Protein AF-A0A0F4ZCD5-F1 (afdb_monomer)

Organism: NCBI:txid72032

Mean predicted aligned error: 8.02 Å

Sequence (230 aa):
MDRVIATYIMSTARRQLHLTPTDRKRLLGSVSCSTSPATLKTVFSNIDYILRTASYPHFLHWAFANANCARLHALQLLSGLLIALSVLPALVLILSDAARPWRLFLFPPLVLALSLLLLARQRICLFLFLQGVRQVRPWEQFLDEEAVGEKNRLSITPFGPANAEYKDSWLQAYEQRGEWRKVFERTARVQEKALARVQRSVVLRNVGAATVLAVGVMGVLVSVPEGGFY

Radius of gyration: 26.97 Å; Cα contacts (8 Å, |Δi|>4): 216; chains: 1; bounding box: 55×41×81 Å

pLDDT: mean 86.98, std 12.24, range [45.16, 98.38]

Structure (mmCIF, N/CA/C/O backbone):
data_AF-A0A0F4ZCD5-F1
#
_entry.id   AF-A0A0F4ZCD5-F1
#
loop_
_atom_site.group_PDB
_atom_site.id
_atom_site.type_symbol
_atom_site.label_atom_id
_atom_site.label_alt_id
_atom_site.label_comp_id
_atom_site.label_asym_id
_atom_site.label_entity_id
_atom_site.label_seq_id
_atom_site.pdbx_PDB_ins_code
_atom_site.Cartn_x
_atom_site.Cartn_y
_atom_site.Cartn_z
_atom_site.occupancy
_atom_site.B_iso_or_equiv
_atom_site.auth_seq_id
_atom_site.auth_comp_id
_atom_site.auth_asym_id
_atom_site.auth_atom_id
_atom_site.pdbx_PDB_model_num
ATOM 1 N N . MET A 1 1 ? 23.723 -2.333 -37.798 1.00 81.19 1 MET A N 1
ATOM 2 C CA . MET A 1 1 ? 23.780 -3.451 -36.833 1.00 81.19 1 MET A CA 1
ATOM 3 C C . MET A 1 1 ? 24.894 -3.264 -35.820 1.00 81.19 1 MET A C 1
ATOM 5 O O . MET A 1 1 ? 24.614 -3.296 -34.628 1.00 81.19 1 MET A O 1
ATOM 9 N N . ASP A 1 2 ? 26.112 -2.967 -36.265 1.00 84.88 2 ASP A N 1
ATOM 10 C CA . ASP A 1 2 ? 27.316 -2.877 -35.415 1.00 84.88 2 ASP A CA 1
ATOM 11 C C . ASP A 1 2 ? 27.171 -1.916 -34.235 1.00 84.88 2 ASP A C 1
ATOM 13 O O . ASP A 1 2 ? 27.562 -2.232 -33.114 1.00 84.88 2 ASP A O 1
ATOM 17 N N . ARG A 1 3 ? 26.484 -0.787 -34.443 1.00 86.50 3 ARG A N 1
ATOM 18 C CA . ARG A 1 3 ? 26.166 0.161 -33.368 1.00 86.50 3 ARG A CA 1
ATOM 19 C C . ARG A 1 3 ? 25.333 -0.466 -32.247 1.00 86.50 3 ARG A C 1
ATOM 21 O O . ARG A 1 3 ? 25.598 -0.200 -31.080 1.00 86.50 3 ARG A O 1
ATOM 28 N N . VAL A 1 4 ? 24.339 -1.291 -32.578 1.00 86.62 4 VAL A N 1
ATOM 29 C CA . VAL A 1 4 ? 23.483 -1.964 -31.584 1.00 86.62 4 VAL A CA 1
ATOM 30 C C . VAL A 1 4 ? 24.306 -2.978 -30.793 1.00 86.62 4 VAL A C 1
ATOM 32 O O . VAL A 1 4 ? 24.225 -3.017 -29.567 1.00 86.62 4 VAL A O 1
ATOM 35 N N . ILE A 1 5 ? 25.155 -3.739 -31.483 1.00 88.38 5 ILE A N 1
ATOM 36 C CA . ILE A 1 5 ? 26.018 -4.754 -30.872 1.00 88.38 5 ILE A CA 1
ATOM 37 C C . ILE A 1 5 ? 27.027 -4.105 -29.917 1.00 88.38 5 ILE A C 1
ATOM 39 O O . ILE A 1 5 ? 27.119 -4.509 -28.756 1.00 88.38 5 ILE A O 1
ATOM 43 N N . ALA A 1 6 ? 27.714 -3.054 -30.367 1.00 88.69 6 ALA A N 1
ATOM 44 C CA . ALA A 1 6 ? 28.682 -2.315 -29.561 1.00 88.69 6 ALA A CA 1
ATOM 45 C C . ALA A 1 6 ? 28.039 -1.612 -28.355 1.00 88.69 6 ALA A C 1
ATOM 47 O O . ALA A 1 6 ? 28.644 -1.521 -27.288 1.00 88.69 6 ALA A O 1
ATOM 48 N N . THR A 1 7 ? 26.799 -1.132 -28.501 1.00 87.12 7 THR A N 1
ATOM 49 C CA . THR A 1 7 ? 26.128 -0.370 -27.438 1.00 87.12 7 THR A CA 1
ATOM 50 C C . THR A 1 7 ? 25.483 -1.268 -26.384 1.00 87.12 7 THR A C 1
ATOM 52 O O . THR A 1 7 ? 25.528 -0.905 -25.211 1.00 87.12 7 THR A O 1
ATOM 55 N N . TYR A 1 8 ? 24.915 -2.421 -26.767 1.00 88.88 8 TYR A N 1
ATOM 56 C CA . TYR A 1 8 ? 24.072 -3.230 -25.873 1.00 88.88 8 TYR A CA 1
ATOM 57 C C . TYR A 1 8 ? 24.534 -4.677 -25.649 1.00 88.88 8 TYR A C 1
ATOM 59 O O . TYR A 1 8 ? 24.147 -5.286 -24.653 1.00 88.88 8 TYR A O 1
ATOM 67 N N . ILE A 1 9 ? 25.325 -5.263 -26.553 1.00 90.12 9 ILE A N 1
ATOM 68 C CA . ILE A 1 9 ? 25.555 -6.720 -26.579 1.00 90.12 9 ILE A CA 1
ATOM 69 C C . ILE A 1 9 ? 26.956 -7.093 -26.093 1.00 90.12 9 ILE A C 1
ATOM 71 O O . ILE A 1 9 ? 27.096 -8.081 -25.365 1.00 90.12 9 ILE A O 1
ATOM 75 N N . MET A 1 10 ? 27.986 -6.334 -26.489 1.00 88.44 10 MET A N 1
ATOM 76 C CA . MET A 1 10 ? 29.375 -6.605 -26.093 1.00 88.44 10 MET A CA 1
ATOM 77 C C . MET A 1 10 ? 29.527 -6.654 -24.564 1.00 88.44 10 MET A C 1
ATOM 79 O O . MET A 1 10 ? 28.817 -5.978 -23.826 1.00 88.44 10 MET A O 1
ATOM 83 N N . SER A 1 11 ? 30.468 -7.459 -24.068 1.00 83.62 11 SER A N 1
ATOM 84 C CA . SER A 1 11 ? 30.734 -7.570 -22.624 1.00 83.62 11 SER A CA 1
ATOM 85 C C . SER A 1 11 ? 31.290 -6.285 -22.009 1.00 83.62 11 SER A C 1
ATOM 87 O O . SER A 1 11 ? 31.192 -6.097 -20.808 1.00 83.62 11 SER A O 1
ATOM 89 N N . THR A 1 12 ? 31.869 -5.412 -22.830 1.00 83.38 12 THR A N 1
ATOM 90 C CA . THR A 1 12 ? 32.352 -4.075 -22.462 1.00 83.38 12 THR A CA 1
ATOM 91 C C . THR A 1 12 ? 31.389 -2.976 -22.916 1.00 83.38 12 THR A C 1
ATOM 93 O O . THR A 1 12 ? 31.742 -1.797 -22.932 1.00 83.38 12 THR A O 1
ATOM 96 N N . ALA A 1 13 ? 30.180 -3.352 -23.346 1.00 84.81 13 ALA A N 1
ATOM 97 C CA . ALA A 1 13 ? 29.225 -2.411 -23.895 1.00 84.81 13 ALA A CA 1
ATOM 98 C C . ALA A 1 13 ? 28.801 -1.393 -22.839 1.00 84.81 13 ALA A C 1
ATOM 100 O O . ALA A 1 13 ? 28.418 -1.738 -21.721 1.00 84.81 13 ALA A O 1
ATOM 101 N N . ARG A 1 14 ? 28.777 -0.121 -23.242 1.00 79.06 14 ARG A N 1
ATOM 102 C CA . ARG A 1 14 ? 28.381 0.990 -22.372 1.00 79.06 14 ARG A CA 1
ATOM 103 C C . ARG A 1 14 ? 26.972 0.798 -21.793 1.00 79.06 14 ARG A C 1
ATOM 105 O O . ARG A 1 14 ? 26.689 1.299 -20.710 1.00 79.06 14 ARG A O 1
ATOM 112 N N . ARG A 1 15 ? 26.081 0.110 -22.515 1.00 82.88 15 ARG A N 1
ATOM 113 C CA . ARG A 1 15 ? 24.712 -0.216 -22.087 1.00 82.88 15 ARG A CA 1
ATOM 114 C C . ARG A 1 15 ? 24.448 -1.701 -22.142 1.00 82.88 15 ARG A C 1
ATOM 116 O O . ARG A 1 15 ? 23.443 -2.142 -22.697 1.00 82.88 15 ARG A O 1
ATOM 123 N N . GLN A 1 16 ? 25.389 -2.463 -21.602 1.00 87.75 16 GLN A N 1
ATOM 124 C CA . GLN A 1 16 ? 25.312 -3.906 -21.620 1.00 87.75 16 GLN A CA 1
ATOM 125 C C . GLN A 1 16 ? 23.964 -4.385 -21.086 1.00 87.75 16 GLN A C 1
ATOM 127 O O . GLN A 1 16 ? 23.537 -4.066 -19.975 1.00 87.75 16 GLN A O 1
ATOM 132 N N . LEU A 1 17 ? 23.300 -5.166 -21.919 1.00 87.69 17 LEU A N 1
ATOM 133 C CA . LEU A 1 17 ? 22.073 -5.832 -21.577 1.00 87.69 17 LEU A CA 1
ATOM 134 C C . LEU A 1 17 ? 22.385 -7.088 -20.754 1.00 87.69 17 LEU A C 1
ATOM 136 O O . LEU A 1 17 ? 23.367 -7.801 -21.015 1.00 87.69 17 LEU A O 1
ATOM 140 N N . HIS A 1 18 ? 21.524 -7.380 -19.780 1.00 85.38 18 HIS A N 1
ATOM 141 C CA . HIS A 1 18 ? 21.650 -8.548 -18.916 1.00 85.38 18 HIS A CA 1
ATOM 142 C C . HIS A 1 18 ? 21.305 -9.838 -19.685 1.00 85.38 18 HIS A C 1
ATOM 144 O O . HIS A 1 18 ? 20.211 -10.382 -19.587 1.00 85.38 18 HIS A O 1
ATOM 150 N N . LEU A 1 19 ? 22.252 -10.303 -20.498 1.00 88.94 19 LEU A N 1
ATOM 151 C CA . LEU A 1 19 ? 22.188 -11.559 -21.242 1.00 88.94 19 LEU A CA 1
ATOM 152 C C . LEU A 1 19 ? 23.055 -12.616 -20.570 1.00 88.94 19 LEU A C 1
ATOM 154 O O . LEU A 1 19 ? 24.151 -12.304 -20.084 1.00 88.94 19 LEU A O 1
ATOM 158 N N . THR A 1 20 ? 22.606 -13.870 -20.629 1.00 90.50 20 THR A N 1
ATOM 159 C CA . THR A 1 20 ? 23.440 -15.005 -20.231 1.00 90.50 20 THR A CA 1
ATOM 160 C C . THR A 1 20 ? 24.709 -15.043 -21.099 1.00 90.50 20 THR A C 1
ATOM 162 O O . THR A 1 20 ? 24.679 -14.666 -22.280 1.00 90.50 20 THR A O 1
ATOM 165 N N . PRO A 1 21 ? 25.860 -15.475 -20.553 1.00 90.31 21 PRO A N 1
ATOM 166 C CA . PRO A 1 21 ? 27.108 -15.523 -21.315 1.00 90.31 21 PRO A CA 1
ATOM 167 C C . PRO A 1 21 ? 27.000 -16.447 -22.537 1.00 90.31 21 PRO A C 1
ATOM 169 O O . PRO A 1 21 ? 27.615 -16.174 -23.568 1.00 90.31 21 PRO A O 1
ATOM 172 N N . THR A 1 22 ? 26.189 -17.502 -22.446 1.00 91.50 22 THR A N 1
ATOM 173 C CA . THR A 1 22 ? 25.923 -18.444 -23.537 1.00 91.50 22 THR A CA 1
ATOM 174 C C . THR A 1 22 ? 25.143 -17.787 -24.673 1.00 91.50 22 THR A C 1
ATOM 176 O O . THR A 1 22 ? 25.566 -17.879 -25.826 1.00 91.50 22 THR A O 1
ATOM 179 N N . ASP A 1 23 ? 24.056 -17.073 -24.365 1.00 90.69 23 ASP A N 1
ATOM 180 C CA . ASP A 1 23 ? 23.246 -16.393 -25.383 1.00 90.69 23 ASP A CA 1
ATOM 181 C C . ASP A 1 23 ? 24.033 -15.277 -26.064 1.00 90.69 23 ASP A C 1
ATOM 183 O O . ASP A 1 23 ? 23.973 -15.129 -27.284 1.00 90.69 23 ASP A O 1
ATOM 187 N N . ARG A 1 24 ? 24.850 -14.542 -25.298 1.00 92.50 24 ARG A N 1
ATOM 188 C CA . ARG A 1 24 ? 25.743 -13.516 -25.846 1.00 92.50 24 ARG A CA 1
ATOM 189 C C . ARG A 1 24 ? 26.744 -14.112 -26.838 1.00 92.50 24 ARG A C 1
ATOM 191 O O . ARG A 1 24 ? 26.891 -13.579 -27.933 1.00 92.50 24 ARG A O 1
ATOM 198 N N . LYS A 1 25 ? 27.414 -15.217 -26.485 1.00 92.50 25 LYS A N 1
ATOM 199 C CA . LYS A 1 25 ? 28.374 -15.894 -27.378 1.00 92.50 25 LYS A CA 1
ATOM 200 C C . LYS A 1 25 ? 27.703 -16.402 -28.655 1.00 92.50 25 LYS A C 1
ATOM 202 O O . LYS A 1 25 ? 28.224 -16.172 -29.742 1.00 92.50 25 LYS A O 1
ATOM 207 N N . ARG A 1 26 ? 26.535 -17.044 -28.530 1.00 91.19 26 ARG A N 1
ATOM 208 C CA . ARG A 1 26 ? 25.748 -17.526 -29.679 1.00 91.19 26 ARG A CA 1
ATOM 209 C C . ARG A 1 26 ? 25.339 -16.382 -30.597 1.00 91.19 26 ARG A C 1
ATOM 211 O O . ARG A 1 26 ? 25.500 -16.488 -31.810 1.00 91.19 26 ARG A O 1
ATOM 218 N N . LEU A 1 27 ? 24.864 -15.279 -30.021 1.00 91.56 27 LEU A N 1
ATOM 219 C CA . LEU A 1 27 ? 24.459 -14.120 -30.796 1.00 91.56 27 LEU A CA 1
ATOM 220 C C . LEU A 1 27 ? 25.646 -13.500 -31.540 1.00 91.56 27 LEU A C 1
ATOM 222 O O . LEU A 1 27 ? 25.545 -13.280 -32.742 1.00 91.56 27 LEU A O 1
ATOM 226 N N . LEU A 1 28 ? 26.781 -13.292 -30.867 1.00 92.00 28 LEU A N 1
ATOM 227 C CA . LEU A 1 28 ? 27.984 -12.744 -31.501 1.00 92.00 28 LEU A CA 1
ATOM 228 C C . LEU A 1 28 ? 28.491 -13.629 -32.650 1.00 92.00 28 LEU A C 1
ATOM 230 O O . LEU A 1 28 ? 28.847 -13.093 -33.695 1.00 92.00 28 LEU A O 1
ATOM 234 N N . GLY A 1 29 ? 28.439 -14.959 -32.505 1.00 92.00 29 GLY A N 1
ATOM 235 C CA . GLY A 1 29 ? 28.776 -15.889 -33.591 1.00 92.00 29 GLY A CA 1
ATOM 236 C C . GLY A 1 29 ? 27.782 -15.865 -34.761 1.00 92.00 29 GLY A C 1
ATOM 237 O O . GLY A 1 29 ? 28.172 -15.955 -35.920 1.00 92.00 29 GLY A O 1
ATOM 238 N N . SER A 1 30 ? 26.484 -15.701 -34.489 1.00 89.12 30 SER A N 1
ATOM 239 C CA . SER A 1 30 ? 25.472 -15.588 -35.556 1.00 89.12 30 SER A CA 1
ATOM 240 C C . SER A 1 30 ? 25.573 -14.271 -36.336 1.00 89.12 30 SER A C 1
ATOM 242 O O . SER A 1 30 ? 25.358 -14.231 -37.549 1.00 89.12 30 SER A O 1
ATOM 244 N N . VAL A 1 31 ? 25.943 -13.200 -35.633 1.00 90.00 31 VAL A N 1
ATOM 245 C CA . VAL A 1 31 ? 26.085 -11.845 -36.162 1.00 90.00 31 VAL A CA 1
ATOM 246 C C . VAL A 1 31 ? 27.361 -11.695 -36.987 1.00 90.00 31 VAL A C 1
ATOM 248 O O . VAL A 1 31 ? 27.350 -10.972 -37.978 1.00 90.00 31 VAL A O 1
ATOM 251 N N . SER A 1 32 ? 28.444 -12.398 -36.633 1.00 88.12 32 SER A N 1
ATOM 252 C CA . SER A 1 32 ? 29.666 -12.401 -37.448 1.00 88.12 32 SER A CA 1
ATOM 253 C C . SER A 1 32 ? 29.452 -13.024 -38.828 1.00 88.12 32 SER A C 1
ATOM 255 O O . SER A 1 32 ? 30.126 -12.638 -39.776 1.00 88.12 32 SER A O 1
ATOM 257 N N . CYS A 1 33 ? 28.508 -13.964 -38.951 1.00 87.94 33 CYS A N 1
ATOM 258 C CA . CYS A 1 33 ? 28.206 -14.640 -40.215 1.00 87.94 33 CYS A CA 1
ATOM 259 C C . CYS A 1 33 ? 27.036 -14.007 -40.983 1.00 87.94 33 CYS A C 1
ATOM 261 O O . CYS A 1 33 ? 26.924 -14.207 -42.189 1.00 87.94 33 CYS A O 1
ATOM 263 N N . SER A 1 34 ? 26.139 -13.272 -40.315 1.00 88.12 34 SER A N 1
ATOM 264 C CA . SER A 1 34 ? 24.973 -12.670 -40.967 1.00 88.12 34 SER A CA 1
ATOM 265 C C . SER A 1 34 ? 24.542 -11.356 -40.311 1.00 88.12 34 SER A C 1
ATOM 267 O O . SER A 1 34 ? 24.374 -11.261 -39.100 1.00 88.12 34 SER A O 1
ATOM 269 N N . THR A 1 35 ? 24.286 -10.336 -41.129 1.00 86.31 35 THR A N 1
ATOM 270 C CA . THR A 1 35 ? 23.864 -8.992 -40.689 1.00 86.31 35 THR A CA 1
ATOM 271 C C . THR A 1 35 ? 22.343 -8.810 -40.664 1.00 86.31 35 THR A C 1
ATOM 273 O O . THR A 1 35 ? 21.842 -7.690 -40.541 1.00 86.31 35 THR A O 1
ATOM 276 N N . SER A 1 36 ? 21.580 -9.904 -40.769 1.00 87.75 36 SER A N 1
ATOM 277 C CA . SER A 1 36 ? 20.119 -9.842 -40.836 1.00 87.75 36 SER A CA 1
ATOM 278 C C . SER A 1 36 ? 19.488 -9.518 -39.468 1.00 87.75 36 SER A C 1
ATOM 280 O O . SER A 1 36 ? 19.937 -10.035 -38.440 1.00 87.75 36 SER A O 1
ATOM 282 N N . PRO A 1 37 ? 18.405 -8.715 -39.417 1.00 86.50 37 PRO A N 1
ATOM 283 C CA . PRO A 1 37 ? 17.690 -8.395 -38.174 1.00 86.50 37 PRO A CA 1
ATOM 284 C C . PRO A 1 37 ? 17.047 -9.606 -37.494 1.00 86.50 37 PRO A C 1
ATOM 286 O O . PRO A 1 37 ? 16.802 -9.573 -36.289 1.00 86.50 37 PRO A O 1
ATOM 289 N N . ALA A 1 38 ? 16.834 -10.699 -38.229 1.00 89.00 38 ALA A N 1
ATOM 290 C CA . ALA A 1 38 ? 16.277 -11.935 -37.693 1.00 89.00 38 ALA A CA 1
ATOM 291 C C . ALA A 1 38 ? 17.175 -12.590 -36.627 1.00 89.00 38 ALA A C 1
ATOM 293 O O . ALA A 1 38 ? 16.658 -13.238 -35.719 1.00 89.00 38 ALA A O 1
ATOM 294 N N . THR A 1 39 ? 18.494 -12.371 -36.682 1.00 89.69 39 THR A N 1
ATOM 295 C CA . THR A 1 39 ? 19.459 -12.903 -35.697 1.00 89.69 39 THR A CA 1
ATOM 296 C C . THR A 1 39 ? 19.191 -12.422 -34.268 1.00 89.69 39 THR A C 1
ATOM 298 O O . THR A 1 39 ? 19.434 -13.148 -33.307 1.00 89.69 39 THR A O 1
ATOM 301 N N . LEU A 1 40 ? 18.626 -11.220 -34.110 1.00 90.44 40 LEU A N 1
ATOM 302 C CA . LEU A 1 40 ? 18.304 -10.631 -32.808 1.00 90.44 40 LEU A CA 1
ATOM 303 C C . LEU A 1 40 ? 16.979 -11.139 -32.232 1.00 90.44 40 LEU A C 1
ATOM 305 O O . LEU A 1 40 ? 16.700 -10.888 -31.062 1.00 90.44 40 LEU A O 1
ATOM 309 N N . LYS A 1 41 ? 16.159 -11.849 -33.018 1.00 91.19 41 LYS A N 1
ATOM 310 C CA . LYS A 1 41 ? 14.784 -12.210 -32.645 1.00 91.19 41 LYS A CA 1
ATOM 311 C C . LYS A 1 41 ? 14.720 -13.021 -31.352 1.00 91.19 41 LYS A C 1
ATOM 313 O O . LYS A 1 41 ? 13.894 -12.721 -30.499 1.00 91.19 41 LYS A O 1
ATOM 318 N N . THR A 1 42 ? 15.609 -13.999 -31.188 1.00 89.94 42 THR A N 1
ATOM 319 C CA . THR A 1 42 ? 15.656 -14.859 -29.994 1.00 89.94 42 THR A CA 1
ATOM 320 C C . THR A 1 42 ? 16.025 -14.072 -28.739 1.00 89.94 42 THR A C 1
ATOM 322 O O . THR A 1 42 ? 15.438 -14.250 -27.675 1.00 89.94 42 THR A O 1
ATOM 325 N N . VAL A 1 43 ? 16.987 -13.156 -28.858 1.00 91.38 43 VAL A N 1
ATOM 326 C CA . VAL A 1 43 ? 17.377 -12.292 -27.741 1.00 91.38 43 VAL A CA 1
ATOM 327 C C . VAL A 1 43 ? 16.261 -11.301 -27.421 1.00 91.38 43 VAL A C 1
ATOM 329 O O . VAL A 1 43 ? 15.919 -11.130 -26.255 1.00 91.38 43 VAL A O 1
ATOM 332 N N . PHE A 1 44 ? 15.627 -10.724 -28.442 1.00 92.12 44 PHE A N 1
ATOM 333 C CA . PHE A 1 44 ? 14.467 -9.855 -28.277 1.00 92.12 44 PHE A CA 1
ATOM 334 C C . PHE A 1 44 ? 13.317 -10.557 -27.547 1.00 92.12 44 PHE A C 1
ATOM 336 O O . PHE A 1 44 ? 12.807 -10.003 -26.578 1.00 92.12 44 PHE A O 1
ATOM 343 N N . SER A 1 45 ? 12.942 -11.778 -27.946 1.00 93.25 45 SER A N 1
ATOM 344 C CA . SER A 1 45 ? 11.859 -12.520 -27.287 1.00 93.25 45 SER A CA 1
ATOM 345 C C . SER A 1 45 ? 12.165 -12.817 -25.822 1.00 93.25 45 SER A C 1
ATOM 347 O O . SER A 1 45 ? 11.277 -12.707 -24.982 1.00 93.25 45 SER A O 1
ATOM 349 N N . ASN A 1 46 ? 13.422 -13.133 -25.496 1.00 92.19 46 ASN A N 1
ATOM 350 C CA . ASN A 1 46 ? 13.829 -13.373 -24.112 1.00 92.19 46 ASN A CA 1
ATOM 351 C C . ASN A 1 46 ? 13.715 -12.099 -23.263 1.00 92.19 46 ASN A C 1
ATOM 353 O O . ASN A 1 46 ? 13.227 -12.145 -22.136 1.00 92.19 46 ASN A O 1
ATOM 357 N N . ILE A 1 47 ? 14.126 -10.949 -23.802 1.00 92.38 47 ILE A N 1
ATOM 358 C CA . ILE A 1 47 ? 14.033 -9.663 -23.098 1.00 92.38 47 ILE A CA 1
ATOM 359 C C . ILE A 1 47 ? 12.580 -9.223 -22.953 1.00 92.38 47 ILE A C 1
ATOM 361 O O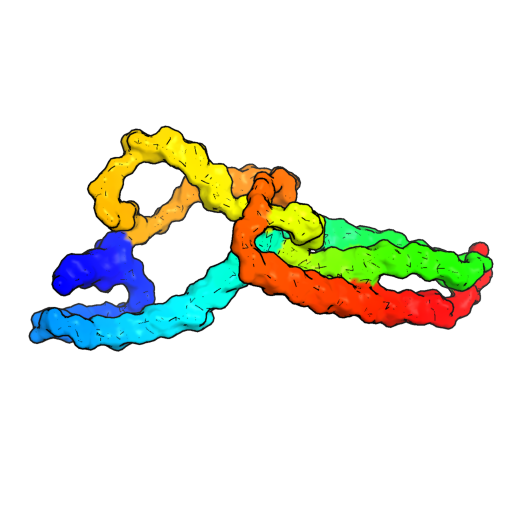 . ILE A 1 47 ? 12.190 -8.809 -21.868 1.00 92.38 47 ILE A O 1
ATOM 365 N N . ASP A 1 48 ? 11.778 -9.314 -24.017 1.00 94.31 48 ASP A N 1
ATOM 366 C CA . ASP A 1 48 ? 10.350 -8.977 -23.980 1.00 94.31 48 ASP A CA 1
ATOM 367 C C . ASP A 1 48 ? 9.624 -9.839 -22.938 1.00 94.31 48 ASP A C 1
ATOM 369 O O . ASP A 1 48 ? 8.849 -9.324 -22.131 1.00 94.31 48 ASP A O 1
ATOM 373 N N . TYR A 1 49 ? 9.965 -11.129 -22.860 1.00 94.38 49 TYR A N 1
ATOM 374 C CA . TYR A 1 49 ? 9.472 -12.017 -21.813 1.00 94.38 49 TYR A CA 1
ATOM 375 C C . TYR A 1 49 ? 9.855 -11.530 -20.406 1.00 94.38 49 TYR A C 1
ATOM 377 O O . TYR A 1 49 ? 8.978 -11.413 -19.548 1.00 94.38 49 TYR A O 1
ATOM 385 N N . ILE A 1 50 ? 11.126 -11.191 -20.156 1.00 92.25 50 ILE A N 1
ATOM 386 C CA . ILE A 1 50 ? 11.593 -10.685 -18.849 1.00 92.25 50 ILE A CA 1
ATOM 387 C C . ILE A 1 50 ? 10.915 -9.355 -18.492 1.00 92.25 50 ILE A C 1
ATOM 389 O O . ILE A 1 50 ? 10.468 -9.168 -17.359 1.00 92.25 50 ILE A O 1
ATOM 393 N N . LEU A 1 51 ? 10.789 -8.439 -19.454 1.00 93.44 51 LEU A N 1
ATOM 394 C CA . LEU A 1 51 ? 10.142 -7.146 -19.246 1.00 93.44 51 LEU A CA 1
ATOM 395 C C . LEU A 1 51 ? 8.685 -7.320 -18.818 1.00 93.44 51 LEU A C 1
ATOM 397 O O . LEU A 1 51 ? 8.232 -6.645 -17.895 1.00 93.44 51 LEU A O 1
ATOM 401 N N . ARG A 1 52 ? 7.961 -8.250 -19.446 1.00 95.31 52 ARG A N 1
ATOM 402 C CA . ARG A 1 52 ? 6.549 -8.514 -19.142 1.00 95.31 52 ARG A CA 1
ATOM 403 C C . ARG A 1 52 ? 6.342 -9.297 -17.851 1.00 95.31 52 ARG A C 1
ATOM 405 O O . ARG A 1 52 ? 5.376 -9.028 -17.145 1.00 95.31 52 ARG A O 1
ATOM 412 N N . THR A 1 53 ? 7.210 -10.259 -17.546 1.00 95.00 53 THR A N 1
ATOM 413 C CA . THR A 1 53 ? 7.014 -11.175 -16.408 1.00 95.00 53 THR A CA 1
ATOM 414 C C . THR A 1 53 ? 7.659 -10.692 -15.116 1.00 95.00 53 THR A C 1
ATOM 416 O O . THR A 1 53 ? 7.109 -10.934 -14.046 1.00 95.00 53 THR A O 1
ATOM 419 N N . ALA A 1 54 ? 8.783 -9.979 -15.191 1.00 92.12 54 ALA A N 1
ATOM 420 C CA . ALA A 1 54 ? 9.516 -9.514 -14.017 1.00 92.12 54 ALA A CA 1
ATOM 421 C C . ALA A 1 54 ? 9.439 -7.991 -13.859 1.00 92.12 54 ALA A C 1
ATOM 423 O O . ALA A 1 54 ? 8.948 -7.496 -12.842 1.00 92.12 54 ALA A O 1
ATOM 424 N N . SER A 1 55 ? 9.884 -7.231 -14.865 1.00 92.56 55 SER A N 1
ATOM 425 C CA . SER A 1 55 ? 10.020 -5.773 -14.735 1.00 92.56 55 SER A CA 1
ATOM 426 C C . SER A 1 55 ? 8.672 -5.067 -14.601 1.00 92.56 55 SER A C 1
ATOM 428 O O . SER A 1 55 ? 8.526 -4.200 -13.744 1.00 92.56 55 SER A O 1
ATOM 430 N N . TYR A 1 56 ? 7.674 -5.450 -15.399 1.00 92.81 56 TYR A N 1
ATOM 431 C CA . TYR A 1 56 ? 6.362 -4.806 -15.403 1.00 92.81 56 TYR A CA 1
ATOM 432 C C . TYR A 1 56 ? 5.573 -5.024 -14.098 1.00 92.81 56 TYR A C 1
ATOM 434 O O . TYR A 1 56 ? 5.131 -4.032 -13.516 1.00 92.81 56 TYR A O 1
ATOM 442 N N . PRO A 1 57 ? 5.444 -6.248 -13.544 1.00 92.62 57 PRO A N 1
ATOM 443 C CA . PRO A 1 57 ? 4.791 -6.436 -12.249 1.00 92.62 57 PRO A CA 1
ATOM 444 C C . PRO A 1 57 ? 5.519 -5.728 -11.105 1.00 92.62 57 PRO A C 1
ATOM 446 O O . PRO A 1 57 ? 4.869 -5.223 -10.186 1.00 92.62 57 PRO A O 1
ATOM 449 N N . HIS A 1 58 ? 6.854 -5.663 -11.160 1.00 90.81 58 HIS A N 1
ATOM 450 C CA . HIS A 1 58 ? 7.639 -4.926 -10.174 1.00 90.81 58 HIS A CA 1
ATOM 451 C C . HIS A 1 58 ? 7.381 -3.420 -10.285 1.00 90.81 58 HIS A C 1
ATOM 453 O O . HIS A 1 58 ? 7.081 -2.770 -9.285 1.00 90.81 58 HIS A O 1
ATOM 459 N N . PHE A 1 59 ? 7.397 -2.879 -11.506 1.00 90.19 59 PHE A N 1
ATOM 460 C CA . PHE A 1 59 ? 7.033 -1.494 -11.785 1.00 90.19 59 PHE A CA 1
ATOM 461 C C . PHE A 1 59 ? 5.628 -1.166 -11.271 1.00 90.19 59 PHE A C 1
ATOM 463 O O . PHE A 1 59 ? 5.464 -0.169 -10.575 1.00 90.19 59 PHE A O 1
ATOM 470 N N . LEU A 1 60 ? 4.636 -2.024 -11.529 1.00 87.56 60 LEU A N 1
ATOM 471 C CA . LEU A 1 60 ? 3.274 -1.839 -11.028 1.00 87.56 60 LEU A CA 1
ATOM 472 C C . LEU A 1 60 ? 3.209 -1.830 -9.497 1.00 87.56 60 LEU A C 1
ATOM 474 O O . LEU A 1 60 ? 2.550 -0.961 -8.932 1.00 87.56 60 LEU A O 1
ATOM 478 N N . HIS A 1 61 ? 3.904 -2.747 -8.816 1.00 85.88 61 HIS A N 1
ATOM 479 C CA . HIS A 1 61 ? 3.953 -2.767 -7.349 1.00 85.88 61 HIS A CA 1
ATOM 480 C C . HIS A 1 61 ? 4.553 -1.484 -6.775 1.00 85.88 61 HIS A C 1
ATOM 482 O O . HIS A 1 61 ? 4.047 -0.954 -5.782 1.00 85.88 61 HIS A O 1
ATOM 488 N N . TRP A 1 62 ? 5.615 -0.970 -7.396 1.00 85.25 62 TRP A N 1
ATOM 489 C CA . TRP A 1 62 ? 6.192 0.306 -7.000 1.00 85.25 62 TRP A CA 1
ATOM 490 C C . TRP A 1 62 ? 5.240 1.453 -7.301 1.00 85.25 62 TRP A C 1
ATOM 492 O O . TRP A 1 62 ? 4.942 2.206 -6.383 1.00 85.25 62 TRP A O 1
ATOM 502 N N . ALA A 1 63 ? 4.707 1.555 -8.519 1.00 86.50 63 ALA A N 1
ATOM 503 C CA . ALA A 1 63 ? 3.791 2.614 -8.942 1.00 86.50 63 ALA A CA 1
ATOM 504 C C . ALA A 1 63 ? 2.542 2.697 -8.051 1.00 86.50 63 ALA A C 1
ATOM 506 O O . ALA A 1 63 ? 2.121 3.791 -7.678 1.00 86.50 63 ALA A O 1
ATOM 507 N N . PHE A 1 64 ? 1.994 1.546 -7.661 1.00 87.44 64 PHE A N 1
ATOM 508 C CA . PHE A 1 64 ? 0.809 1.426 -6.820 1.00 87.44 64 PHE A CA 1
ATOM 509 C C . PHE A 1 64 ? 1.000 1.948 -5.391 1.00 87.44 64 PHE A C 1
ATOM 511 O O . PHE A 1 64 ? 0.095 2.593 -4.849 1.00 87.44 64 PHE A O 1
ATOM 518 N N . ALA A 1 65 ? 2.165 1.699 -4.787 1.00 90.44 65 ALA A N 1
ATOM 519 C CA . ALA A 1 65 ? 2.454 2.105 -3.416 1.00 90.44 65 ALA A CA 1
ATOM 520 C C . ALA A 1 65 ? 2.465 3.637 -3.284 1.00 90.44 65 ALA A C 1
ATOM 522 O O . ALA A 1 65 ? 3.261 4.311 -3.942 1.00 90.44 65 ALA A O 1
ATOM 523 N N . ASN A 1 66 ? 1.620 4.193 -2.412 1.00 93.94 66 ASN A N 1
ATOM 524 C CA . ASN A 1 66 ? 1.493 5.648 -2.240 1.00 93.94 66 ASN A CA 1
ATOM 525 C C . ASN A 1 66 ? 2.425 6.232 -1.163 1.00 93.94 66 ASN A C 1
ATOM 527 O O . ASN A 1 66 ? 2.519 7.454 -1.048 1.00 93.94 66 ASN A O 1
ATOM 531 N N . ALA A 1 67 ? 3.093 5.378 -0.384 1.00 93.62 67 ALA A N 1
ATOM 532 C CA . ALA A 1 67 ? 3.940 5.759 0.739 1.00 93.62 67 ALA A CA 1
ATOM 533 C C . ALA A 1 67 ? 5.291 5.025 0.716 1.00 93.62 67 ALA A C 1
ATOM 535 O O . ALA A 1 67 ? 5.425 3.950 0.124 1.00 93.62 67 ALA A O 1
ATOM 536 N N . ASN A 1 68 ? 6.289 5.607 1.379 1.00 92.75 68 ASN A N 1
ATOM 537 C CA . ASN A 1 68 ? 7.598 5.005 1.604 1.00 92.75 68 ASN A CA 1
ATOM 538 C C . ASN A 1 68 ? 7.582 4.037 2.803 1.00 92.75 68 ASN A C 1
ATOM 540 O O . ASN A 1 68 ? 6.639 3.999 3.595 1.00 92.75 68 ASN A O 1
ATOM 544 N N . CYS A 1 69 ? 8.634 3.225 2.932 1.00 91.38 69 CYS A N 1
ATOM 545 C CA . CYS A 1 69 ? 8.704 2.192 3.968 1.00 91.38 69 CYS A CA 1
ATOM 546 C C . CYS A 1 69 ? 8.667 2.777 5.389 1.00 91.38 69 CYS A C 1
ATOM 548 O O . CYS A 1 69 ? 7.941 2.252 6.228 1.00 91.38 69 CYS A O 1
ATOM 550 N N . ALA A 1 70 ? 9.359 3.895 5.637 1.00 93.56 70 ALA A N 1
ATOM 551 C CA . ALA A 1 70 ? 9.375 4.559 6.942 1.00 93.56 70 ALA A CA 1
ATOM 552 C C . ALA A 1 70 ? 7.963 4.963 7.400 1.00 93.56 70 ALA A C 1
ATOM 554 O O . ALA A 1 70 ? 7.544 4.646 8.513 1.00 93.56 70 ALA A O 1
ATOM 555 N N . ARG A 1 71 ? 7.175 5.594 6.517 1.00 94.75 71 ARG A N 1
ATOM 556 C CA . ARG A 1 71 ? 5.786 5.965 6.813 1.00 94.75 71 ARG A CA 1
ATOM 557 C C . ARG A 1 71 ? 4.888 4.750 7.019 1.00 94.75 71 ARG A C 1
ATOM 559 O O . ARG A 1 71 ? 4.007 4.796 7.873 1.00 94.75 71 ARG A O 1
ATOM 566 N N . LEU A 1 72 ? 5.088 3.674 6.257 1.00 95.25 72 LEU A N 1
ATOM 567 C CA . LEU A 1 72 ? 4.323 2.436 6.428 1.00 95.25 72 LEU A CA 1
ATOM 568 C C . LEU A 1 72 ? 4.626 1.768 7.774 1.00 95.25 72 LEU A C 1
ATOM 570 O O . LEU A 1 72 ? 3.693 1.345 8.448 1.00 95.25 72 LEU A O 1
ATOM 574 N N . HIS A 1 73 ? 5.891 1.742 8.201 1.00 95.56 73 HIS A N 1
ATOM 575 C CA . HIS A 1 73 ? 6.279 1.246 9.524 1.00 95.56 73 HIS A CA 1
ATOM 576 C C . HIS A 1 73 ? 5.683 2.112 10.639 1.00 95.56 73 HIS A C 1
ATOM 578 O O . HIS A 1 73 ? 5.080 1.584 11.570 1.00 95.56 73 HIS A O 1
ATOM 584 N N . ALA A 1 74 ? 5.759 3.441 10.517 1.00 95.75 74 ALA A N 1
ATOM 585 C CA . ALA A 1 74 ? 5.120 4.350 11.467 1.00 95.75 74 ALA A CA 1
ATOM 586 C C . ALA A 1 74 ? 3.599 4.121 11.546 1.00 95.75 74 ALA A C 1
ATOM 588 O O . ALA A 1 74 ? 3.023 4.123 12.632 1.00 95.75 74 ALA A O 1
ATOM 589 N N . LEU A 1 75 ? 2.945 3.858 10.408 1.00 96.19 75 LEU A N 1
ATOM 590 C CA . LEU A 1 75 ? 1.515 3.558 10.354 1.00 96.19 75 LEU A CA 1
ATOM 591 C C . LEU A 1 75 ? 1.173 2.203 10.989 1.00 96.19 75 LEU A C 1
ATOM 593 O O . LEU A 1 75 ? 0.133 2.084 11.631 1.00 96.19 75 LEU A O 1
ATOM 597 N N . GLN A 1 76 ? 2.038 1.197 10.838 1.00 96.44 76 GLN A N 1
ATOM 598 C CA . GLN A 1 76 ? 1.894 -0.099 11.508 1.00 96.44 76 GLN A CA 1
ATOM 599 C C . GLN A 1 76 ? 2.033 0.032 13.027 1.00 96.44 76 GLN A C 1
ATOM 601 O O . GLN A 1 76 ? 1.216 -0.531 13.752 1.00 96.44 76 GLN A O 1
ATOM 606 N N . LEU A 1 77 ? 3.008 0.812 13.509 1.00 96.69 77 LEU A N 1
ATOM 607 C CA . LEU A 1 77 ? 3.163 1.106 14.937 1.00 96.69 77 LEU A CA 1
ATOM 608 C C . LEU A 1 77 ? 1.943 1.854 15.486 1.00 96.69 77 LEU A C 1
ATOM 610 O O . LEU A 1 77 ? 1.366 1.430 16.485 1.00 96.69 77 LEU A O 1
ATOM 614 N N . LEU A 1 78 ? 1.501 2.913 14.798 1.00 96.81 78 LEU A N 1
ATOM 615 C CA . LEU A 1 78 ? 0.303 3.669 15.171 1.00 96.81 78 LEU A CA 1
ATOM 616 C C . LEU A 1 78 ? -0.935 2.770 15.219 1.00 96.81 78 LEU A C 1
ATOM 618 O O . LEU A 1 78 ? -1.715 2.840 16.161 1.00 96.81 78 LEU A O 1
ATOM 622 N N . SER A 1 79 ? -1.104 1.909 14.216 1.00 97.38 79 SER A N 1
ATOM 623 C CA . SER A 1 79 ? -2.192 0.938 14.171 1.00 97.38 79 SER A CA 1
ATOM 624 C C . SER A 1 79 ? -2.141 -0.025 15.360 1.00 97.38 79 SER A C 1
ATOM 626 O O . SER A 1 79 ? -3.159 -0.207 16.019 1.00 97.38 79 SER A O 1
ATOM 628 N N . GLY A 1 80 ? -0.970 -0.580 15.692 1.00 97.56 80 GLY A N 1
ATOM 629 C CA . GLY A 1 80 ? -0.799 -1.451 16.858 1.00 97.56 80 GLY A CA 1
ATOM 630 C C . GLY A 1 80 ? -1.176 -0.767 18.175 1.00 97.56 80 GLY A C 1
ATOM 631 O O . GLY A 1 80 ? -1.908 -1.345 18.978 1.00 97.56 80 GLY A O 1
ATOM 632 N N . LEU A 1 81 ? -0.759 0.490 18.361 1.00 97.38 81 LEU A N 1
ATOM 633 C CA . LEU A 1 81 ? -1.152 1.300 19.519 1.00 97.38 81 LEU A CA 1
ATOM 634 C C . LEU A 1 81 ? -2.668 1.525 19.573 1.00 97.38 81 LEU A C 1
ATOM 636 O O . LEU A 1 81 ? -3.267 1.425 20.639 1.00 97.38 81 LEU A O 1
ATOM 640 N N . LEU A 1 82 ? -3.302 1.783 18.429 1.00 96.81 82 LEU A N 1
ATOM 641 C CA . LEU A 1 82 ? -4.744 2.011 18.344 1.00 96.81 82 LEU A CA 1
ATOM 642 C C . LEU A 1 82 ? -5.555 0.727 18.603 1.00 96.81 82 LEU A C 1
ATOM 644 O O . LEU A 1 82 ? -6.617 0.787 19.226 1.00 96.81 82 LEU A O 1
ATOM 648 N N . ILE A 1 83 ? -5.040 -0.440 18.188 1.00 97.06 83 ILE A N 1
ATOM 649 C CA . ILE A 1 83 ? -5.601 -1.750 18.559 1.00 97.06 83 ILE A CA 1
ATOM 650 C C . ILE A 1 83 ? -5.512 -1.929 20.075 1.00 97.06 83 ILE A C 1
ATOM 652 O O . ILE A 1 83 ? -6.521 -2.244 20.698 1.00 97.06 83 ILE A O 1
ATOM 656 N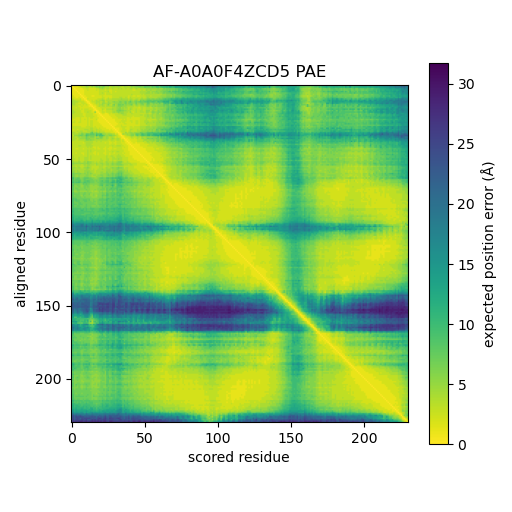 N . ALA A 1 84 ? -4.344 -1.687 20.679 1.00 96.69 84 ALA A N 1
ATOM 657 C CA . ALA A 1 84 ? -4.173 -1.795 22.128 1.00 96.69 84 ALA A CA 1
ATOM 658 C C . ALA A 1 84 ? -5.121 -0.846 22.882 1.00 96.69 84 ALA A C 1
ATOM 660 O O . ALA A 1 84 ? -5.789 -1.269 23.821 1.00 96.69 84 ALA A O 1
ATOM 661 N N . LEU A 1 85 ? -5.265 0.397 22.414 1.00 95.19 85 LEU A N 1
ATOM 662 C CA . LEU A 1 85 ? -6.188 1.383 22.982 1.00 95.19 85 LEU A CA 1
ATOM 663 C C . LEU A 1 85 ? -7.666 1.000 22.809 1.00 95.19 85 LEU A C 1
ATOM 665 O O . LEU A 1 85 ? -8.506 1.488 23.551 1.00 95.19 85 LEU A O 1
ATOM 669 N N . SER A 1 86 ? -8.001 0.130 21.858 1.00 94.94 86 SER A N 1
ATOM 670 C CA . SER A 1 86 ? -9.373 -0.361 21.682 1.00 94.94 86 SER A CA 1
ATOM 671 C C . SER A 1 86 ? -9.630 -1.636 22.492 1.00 94.94 86 SER A C 1
ATOM 673 O O . SER A 1 86 ? -10.694 -1.796 23.075 1.00 94.94 86 SER A O 1
ATOM 675 N N . VAL A 1 87 ? -8.657 -2.548 22.555 1.00 94.00 87 VAL A N 1
ATOM 676 C CA . VAL A 1 87 ? -8.816 -3.863 23.196 1.00 94.00 87 VAL A CA 1
ATOM 677 C C . VAL A 1 87 ? -8.578 -3.801 24.703 1.00 94.00 87 VAL A C 1
ATOM 679 O O . VAL A 1 87 ? -9.343 -4.401 25.451 1.00 94.00 87 VAL A O 1
ATOM 682 N N . LEU A 1 88 ? -7.565 -3.069 25.182 1.00 94.50 88 LEU A N 1
ATOM 683 C CA . LEU A 1 88 ? -7.263 -3.005 26.618 1.00 94.50 88 LEU A CA 1
ATOM 684 C C . LEU A 1 88 ? -8.423 -2.405 27.428 1.00 94.50 88 LEU A C 1
ATOM 686 O O . LEU A 1 88 ? -8.817 -3.030 28.410 1.00 94.50 88 LEU A O 1
ATOM 690 N N . PRO A 1 89 ? -9.054 -1.283 27.025 1.00 92.81 89 PRO A N 1
ATOM 691 C CA . PRO A 1 89 ? -10.231 -0.792 27.735 1.00 92.81 89 PRO A CA 1
ATOM 692 C C . PRO A 1 89 ? -11.419 -1.746 27.633 1.00 92.81 89 PRO A C 1
ATOM 694 O O . PRO A 1 89 ? -12.185 -1.846 28.582 1.00 92.81 89 PRO A O 1
ATOM 697 N N . ALA A 1 90 ? -11.564 -2.491 26.530 1.00 90.94 90 ALA A N 1
ATOM 698 C CA . ALA A 1 90 ? -12.615 -3.500 26.418 1.00 90.94 90 ALA A CA 1
ATOM 699 C C . ALA A 1 90 ? -12.417 -4.621 27.444 1.00 90.94 90 ALA A C 1
ATOM 701 O O . ALA A 1 90 ? -13.387 -5.060 28.048 1.00 90.94 90 ALA A O 1
ATOM 702 N N . LEU A 1 91 ? -11.169 -5.046 27.671 1.00 90.81 91 LEU A N 1
ATOM 703 C CA . LEU A 1 91 ? -10.821 -6.022 28.706 1.00 90.81 91 LEU A CA 1
ATOM 704 C C . LEU A 1 91 ? -11.088 -5.473 30.113 1.00 90.81 91 LEU A C 1
ATOM 706 O O . LEU A 1 91 ? -11.661 -6.178 30.936 1.00 90.81 91 LEU A O 1
ATOM 710 N N . VAL A 1 92 ? -10.749 -4.209 30.377 1.00 91.50 92 VAL A N 1
ATOM 711 C CA . VAL A 1 92 ? -11.072 -3.556 31.658 1.00 91.50 92 VAL A CA 1
ATOM 712 C C . VAL A 1 92 ? -12.590 -3.504 31.879 1.00 91.50 92 VAL A C 1
ATOM 714 O O . VAL A 1 92 ? -13.056 -3.880 32.948 1.00 91.50 92 VAL A O 1
ATOM 717 N N . LEU A 1 93 ? -13.368 -3.144 30.852 1.00 89.69 93 LEU A N 1
ATOM 718 C CA . LEU A 1 93 ? -14.841 -3.136 30.883 1.00 89.69 93 LEU A CA 1
ATOM 719 C C . LEU A 1 93 ? -15.480 -4.536 30.940 1.00 89.69 93 LEU A C 1
ATOM 721 O O . LEU A 1 93 ? -16.691 -4.657 31.124 1.00 89.69 93 LEU A O 1
ATOM 725 N N . ILE A 1 94 ? -14.714 -5.598 30.689 1.00 88.25 94 ILE A N 1
ATOM 726 C CA . ILE A 1 94 ? -15.163 -6.977 30.917 1.00 88.25 94 ILE A CA 1
ATOM 727 C C . ILE A 1 94 ? -15.042 -7.332 32.397 1.00 88.25 94 ILE A C 1
ATOM 729 O O . ILE A 1 94 ? -15.915 -8.008 32.937 1.00 88.25 94 ILE A O 1
ATOM 733 N N . LEU A 1 95 ? -13.973 -6.870 33.043 1.00 87.56 95 LEU A N 1
ATOM 734 C CA . LEU A 1 95 ? -13.701 -7.147 34.449 1.00 87.56 95 LEU A CA 1
ATOM 735 C C . LEU A 1 95 ? -14.531 -6.278 35.406 1.00 87.56 95 LEU A C 1
ATOM 737 O O . LEU A 1 95 ? -14.748 -6.700 36.539 1.00 87.56 95 LEU A O 1
ATOM 741 N N . SER A 1 96 ? -14.994 -5.105 34.969 1.00 86.88 96 SER A N 1
ATOM 742 C CA . SER A 1 96 ? -15.808 -4.201 35.788 1.00 86.88 96 SER A CA 1
ATOM 743 C C . SER A 1 96 ? -17.311 -4.503 35.742 1.00 86.88 96 SER A C 1
ATOM 745 O O . SER A 1 96 ? -17.797 -5.154 34.816 1.00 86.88 96 SER A O 1
ATOM 747 N N . ASP A 1 97 ? -18.058 -3.920 36.684 1.00 82.81 97 ASP A N 1
ATOM 748 C CA . ASP A 1 97 ? -19.537 -3.893 36.715 1.00 82.81 97 ASP A CA 1
ATOM 749 C C . ASP A 1 97 ? -20.171 -2.923 35.693 1.00 82.81 97 ASP A C 1
ATOM 751 O O . ASP A 1 97 ? -21.354 -2.573 35.750 1.00 82.81 97 ASP A O 1
ATOM 755 N N . ALA A 1 98 ? -19.386 -2.428 34.733 1.00 83.38 98 ALA A N 1
ATOM 756 C CA . ALA A 1 98 ? -19.887 -1.496 33.735 1.00 83.38 98 ALA A CA 1
ATOM 757 C C . ALA A 1 98 ? -20.830 -2.198 32.747 1.00 83.38 98 ALA A C 1
ATOM 759 O O . ALA A 1 98 ? -20.523 -3.260 32.206 1.00 83.38 98 ALA A O 1
ATOM 760 N N . ALA A 1 99 ? -21.945 -1.537 32.425 1.00 81.19 99 ALA A N 1
ATOM 761 C CA . ALA A 1 99 ? -22.931 -2.086 31.505 1.00 81.19 99 ALA A CA 1
ATOM 762 C C . ALA A 1 99 ? -22.310 -2.450 30.139 1.00 81.19 99 ALA A C 1
ATOM 764 O O . ALA A 1 99 ? -21.628 -1.646 29.493 1.00 81.19 99 ALA A O 1
ATOM 765 N N . ARG A 1 100 ? -22.652 -3.639 29.635 1.00 81.56 100 ARG A N 1
ATOM 766 C CA . ARG A 1 100 ? -22.206 -4.195 28.339 1.00 81.56 100 ARG A CA 1
ATOM 767 C C . ARG A 1 100 ? -22.159 -3.229 27.139 1.00 81.56 100 ARG A C 1
ATOM 769 O O . ARG A 1 100 ? -21.187 -3.321 26.383 1.00 81.56 100 ARG A O 1
ATOM 776 N N . PRO A 1 101 ? -23.131 -2.315 26.901 1.00 86.12 101 PRO A N 1
ATOM 777 C CA . PRO A 1 101 ? -23.092 -1.451 25.719 1.00 86.12 101 PRO A CA 1
ATOM 778 C C . PRO A 1 101 ? -21.894 -0.497 25.686 1.00 86.12 101 PRO A C 1
ATOM 780 O O . PRO A 1 101 ? -21.499 -0.091 24.595 1.00 86.12 101 PRO A O 1
ATOM 783 N N . TRP A 1 102 ? -21.257 -0.186 26.822 1.00 87.88 102 TRP A N 1
ATOM 784 C CA . TRP A 1 102 ? -20.067 0.673 26.841 1.00 87.88 102 TRP A CA 1
ATOM 785 C C . TRP A 1 102 ? -18.912 0.114 26.004 1.00 87.88 102 TRP A C 1
ATOM 787 O O . TRP A 1 102 ? -18.122 0.868 25.439 1.00 87.88 102 TRP A O 1
ATOM 797 N N . ARG A 1 103 ? -18.859 -1.211 25.835 1.00 88.12 103 ARG A N 1
ATOM 798 C CA . ARG A 1 103 ? -17.855 -1.880 25.000 1.00 88.12 103 ARG A CA 1
ATOM 799 C C . ARG A 1 103 ? -18.012 -1.518 23.519 1.00 88.12 103 ARG A C 1
ATOM 801 O O . ARG A 1 103 ? -17.016 -1.452 22.805 1.00 88.12 103 ARG A O 1
ATOM 808 N N . LEU A 1 104 ? -19.226 -1.212 23.047 1.00 90.44 104 LEU A N 1
ATOM 809 C CA . LEU A 1 104 ? -19.485 -0.859 21.643 1.00 90.44 104 LEU A CA 1
ATOM 810 C C . LEU A 1 104 ? -18.816 0.456 21.221 1.00 90.44 104 LEU A C 1
ATOM 812 O O . LEU A 1 104 ? -18.496 0.613 20.043 1.00 90.44 104 LEU A O 1
ATOM 816 N N . PHE A 1 105 ? -18.525 1.370 22.154 1.00 92.12 105 PHE A N 1
ATOM 817 C CA . PHE A 1 105 ? -17.787 2.602 21.845 1.00 92.12 105 PHE A CA 1
ATOM 818 C C . PHE A 1 105 ? -16.363 2.340 21.337 1.00 92.12 105 PHE A C 1
ATOM 820 O O . PHE A 1 105 ? -15.779 3.194 20.671 1.00 92.12 105 PHE A O 1
ATOM 827 N N . LEU A 1 106 ? -15.818 1.148 21.590 1.00 94.50 106 LEU A N 1
ATOM 828 C CA . LEU A 1 106 ? -14.485 0.740 21.146 1.00 94.50 106 LEU A CA 1
ATOM 829 C C . LEU A 1 106 ? -14.493 0.154 19.724 1.00 94.50 106 LEU A C 1
ATOM 831 O O . LEU A 1 106 ? -13.432 -0.085 19.148 1.00 94.50 106 LEU A O 1
ATOM 835 N N . PHE A 1 107 ? -15.668 -0.020 19.107 1.00 94.94 107 PHE A N 1
ATOM 836 C CA . PHE A 1 107 ? -15.779 -0.543 17.746 1.00 94.94 107 PHE A CA 1
ATOM 837 C C . PHE A 1 10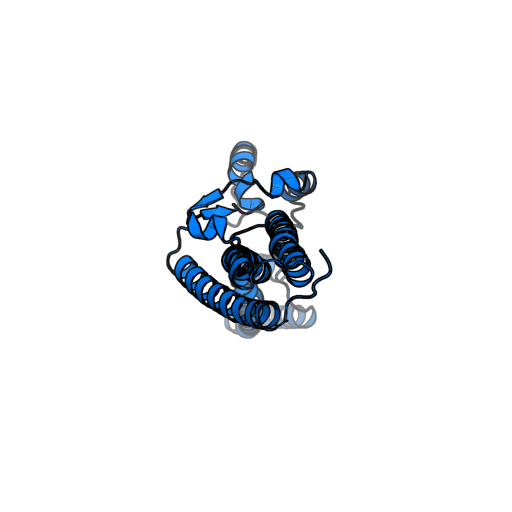7 ? -15.203 0.403 16.672 1.00 94.94 107 PHE A C 1
ATOM 839 O O . PHE A 1 107 ? -14.362 -0.053 15.894 1.00 94.94 107 PHE A O 1
ATOM 846 N N . PRO A 1 108 ? -15.562 1.705 16.601 1.00 95.81 108 PRO A N 1
ATOM 847 C CA . PRO A 1 108 ? -14.989 2.610 15.602 1.00 95.81 108 PRO A CA 1
ATOM 848 C C . PRO A 1 108 ? -13.451 2.711 15.623 1.00 95.81 108 PRO A C 1
ATOM 850 O O . PRO A 1 108 ? -12.851 2.586 14.549 1.00 95.81 108 PRO A O 1
ATOM 853 N N . PRO A 1 109 ? -12.776 2.894 16.782 1.00 95.75 109 PRO A N 1
ATOM 854 C CA . PRO A 1 109 ? -11.317 2.941 16.801 1.00 95.75 109 PRO A CA 1
ATOM 855 C C . PRO A 1 109 ? -10.695 1.592 16.423 1.00 95.75 109 PRO A C 1
ATOM 857 O O . PRO A 1 109 ? -9.680 1.590 15.729 1.00 95.75 109 PRO A O 1
ATOM 860 N N . LEU A 1 110 ? -11.328 0.457 16.752 1.00 96.75 110 LEU A N 1
ATOM 861 C CA . LEU A 1 110 ? -10.864 -0.867 16.331 1.00 96.75 110 LEU A CA 1
ATOM 862 C C . LEU A 1 110 ? -10.945 -1.057 14.807 1.00 96.75 110 LEU A C 1
ATOM 864 O O . LEU A 1 110 ? -9.986 -1.529 14.195 1.00 96.75 110 LEU A O 1
ATOM 868 N N . VAL A 1 111 ? -12.055 -0.652 14.175 1.00 97.88 111 VAL A N 1
ATOM 869 C CA . VAL A 1 111 ? -12.205 -0.682 12.707 1.00 97.88 111 VAL A CA 1
ATOM 870 C C . VAL A 1 111 ? -11.131 0.180 12.050 1.00 97.88 111 VAL A C 1
ATOM 872 O O . VAL A 1 111 ? -10.458 -0.270 11.118 1.00 97.88 111 VAL A O 1
ATOM 875 N N . LEU A 1 112 ? -10.930 1.403 12.552 1.00 97.50 112 LEU A N 1
ATOM 876 C CA . LEU A 1 112 ? -9.893 2.297 12.048 1.00 97.50 112 LEU A CA 1
ATOM 877 C C . LEU A 1 112 ? -8.510 1.651 12.195 1.00 97.50 112 LEU A C 1
ATOM 879 O O . LEU A 1 112 ? -7.769 1.573 11.215 1.00 97.50 112 LEU A O 1
ATOM 883 N N . ALA A 1 113 ? -8.188 1.111 13.368 1.00 97.56 113 ALA A N 1
ATOM 884 C CA . ALA A 1 113 ? -6.908 0.480 13.650 1.00 97.56 113 ALA A CA 1
ATOM 885 C C . ALA A 1 113 ? -6.612 -0.691 12.699 1.00 97.56 113 ALA A C 1
ATOM 887 O O . ALA A 1 113 ? -5.544 -0.728 12.080 1.00 97.56 113 ALA A O 1
ATOM 888 N N . LEU A 1 114 ? -7.572 -1.602 12.511 1.00 97.94 114 LEU A N 1
ATOM 889 C CA . LEU A 1 114 ? -7.442 -2.743 11.602 1.00 97.94 114 LEU A CA 1
ATOM 890 C C . LEU A 1 114 ? -7.346 -2.300 10.137 1.00 97.94 114 LEU A C 1
ATOM 892 O O . LEU A 1 114 ? -6.548 -2.857 9.380 1.00 97.94 114 LEU A O 1
ATOM 896 N N . SER A 1 115 ? -8.097 -1.269 9.738 1.00 98.00 115 SER A N 1
ATOM 897 C CA . SER A 1 115 ? -8.018 -0.732 8.376 1.00 98.00 115 SER A CA 1
ATOM 898 C C . SER A 1 115 ? -6.626 -0.165 8.075 1.00 98.00 115 SER A C 1
ATOM 900 O O . SER A 1 115 ? -6.048 -0.487 7.036 1.00 98.00 115 SER A O 1
ATOM 902 N N . LEU A 1 116 ? -6.033 0.591 9.010 1.00 97.75 116 LEU A N 1
ATOM 903 C CA . LEU A 1 116 ? -4.665 1.095 8.895 1.00 97.75 116 LEU A CA 1
ATOM 904 C C . LEU A 1 116 ? -3.644 -0.046 8.800 1.00 97.75 116 LEU A C 1
ATOM 906 O O . LEU A 1 116 ? -2.738 0.033 7.970 1.00 97.75 116 LEU A O 1
ATOM 910 N N . LEU A 1 117 ? -3.811 -1.124 9.577 1.00 97.62 117 LEU A N 1
ATOM 911 C CA . LEU A 1 117 ? -2.905 -2.277 9.550 1.00 97.62 117 LEU A CA 1
ATOM 912 C C . LEU A 1 117 ? -2.910 -2.983 8.190 1.00 97.62 117 LEU A C 1
ATOM 914 O O . LEU A 1 117 ? -1.853 -3.235 7.605 1.00 97.62 117 LEU A O 1
ATOM 918 N N . LEU A 1 118 ? -4.103 -3.320 7.691 1.00 97.75 118 LEU A N 1
ATOM 919 C CA . LEU A 1 118 ? -4.268 -4.056 6.438 1.00 97.75 118 LEU A CA 1
ATOM 920 C C . LEU A 1 118 ? -3.798 -3.224 5.241 1.00 97.75 118 LEU A C 1
ATOM 922 O O . LEU A 1 118 ? -3.094 -3.740 4.372 1.00 97.75 118 LEU A O 1
ATOM 926 N N . LEU A 1 119 ? -4.109 -1.926 5.221 1.00 97.19 119 LEU A N 1
ATOM 927 C CA . LEU A 1 119 ? -3.651 -1.022 4.165 1.00 97.19 119 LEU A CA 1
ATOM 928 C C . LEU A 1 119 ? -2.136 -0.822 4.196 1.00 97.19 119 LEU A C 1
ATOM 930 O O . LEU A 1 119 ? -1.503 -0.871 3.139 1.00 97.19 119 LEU A O 1
ATOM 934 N N . ALA A 1 120 ? -1.535 -0.692 5.383 1.00 96.19 120 ALA A N 1
ATOM 935 C CA . ALA A 1 120 ? -0.087 -0.578 5.503 1.00 96.19 120 ALA A CA 1
ATOM 936 C C . ALA A 1 120 ? 0.630 -1.822 4.950 1.00 96.19 120 ALA A C 1
ATOM 938 O O . ALA A 1 120 ? 1.637 -1.688 4.254 1.00 96.19 120 ALA A O 1
ATOM 939 N N . ARG A 1 121 ? 0.081 -3.029 5.172 1.00 94.12 121 ARG A N 1
ATOM 940 C CA . ARG A 1 121 ? 0.599 -4.274 4.567 1.00 94.12 121 ARG A CA 1
ATOM 941 C C . ARG A 1 121 ? 0.489 -4.297 3.040 1.00 94.12 121 ARG A C 1
ATOM 943 O O . ARG A 1 121 ? 1.346 -4.875 2.385 1.00 94.12 121 ARG A O 1
ATOM 950 N N . GLN A 1 122 ? -0.510 -3.625 2.471 1.00 93.88 122 GLN A N 1
ATOM 951 C CA . GLN A 1 122 ? -0.672 -3.438 1.022 1.00 93.88 122 GLN A CA 1
ATOM 952 C C . GLN A 1 122 ? 0.128 -2.240 0.470 1.00 93.88 122 GLN A C 1
ATOM 954 O O . GLN A 1 122 ? -0.055 -1.852 -0.682 1.00 93.88 122 GLN A O 1
ATOM 959 N N . ARG A 1 123 ? 1.018 -1.642 1.279 1.00 93.56 123 ARG A N 1
ATOM 960 C CA . ARG A 1 123 ? 1.824 -0.451 0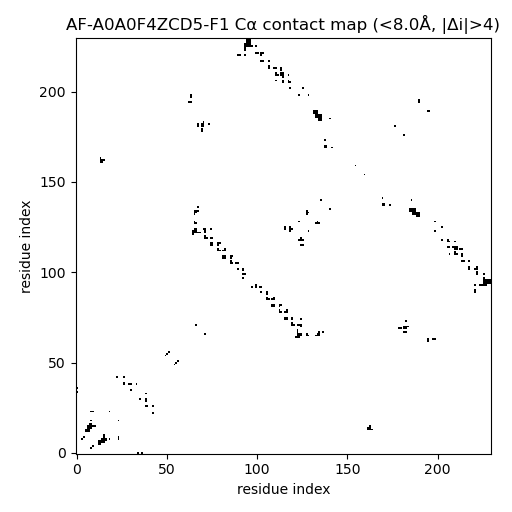.948 1.00 93.56 123 ARG A CA 1
ATOM 961 C C . ARG A 1 123 ? 0.992 0.795 0.611 1.00 93.56 123 ARG A C 1
ATOM 963 O O . ARG A 1 123 ? 1.430 1.651 -0.161 1.00 93.56 123 ARG A O 1
ATOM 970 N N . ILE A 1 124 ? -0.192 0.913 1.217 1.00 95.25 124 ILE A N 1
ATOM 971 C CA . ILE A 1 124 ? -1.076 2.074 1.096 1.00 95.25 124 ILE A CA 1
ATOM 972 C C . ILE A 1 124 ? -1.224 2.759 2.456 1.00 95.25 124 ILE A C 1
ATOM 974 O O . ILE A 1 124 ? -1.684 2.176 3.431 1.00 95.25 124 ILE A O 1
ATOM 978 N N . CYS A 1 125 ? -0.903 4.045 2.511 1.00 95.69 125 CYS A N 1
ATOM 979 C CA . CYS A 1 125 ? -1.283 4.930 3.598 1.00 95.69 125 CYS A CA 1
ATOM 980 C C . CYS A 1 125 ? -2.685 5.497 3.338 1.00 95.69 125 CYS A C 1
ATOM 982 O O . CYS A 1 125 ? -2.890 6.215 2.353 1.00 95.69 125 CYS A O 1
ATOM 984 N N . LEU A 1 126 ? -3.633 5.212 4.238 1.00 95.94 126 LEU A N 1
ATOM 985 C CA . LEU A 1 126 ? -5.017 5.687 4.135 1.00 95.94 126 LEU A CA 1
ATOM 986 C C . LEU A 1 126 ? -5.102 7.220 4.104 1.00 95.94 126 LEU A C 1
ATOM 988 O O . LEU A 1 126 ? -5.821 7.772 3.281 1.00 95.94 126 LEU A O 1
ATOM 992 N N . PHE A 1 127 ? -4.325 7.915 4.939 1.00 95.00 127 PHE A N 1
ATOM 993 C CA . PHE A 1 127 ? -4.342 9.382 5.008 1.00 95.00 127 PHE A CA 1
ATOM 994 C C . PHE A 1 127 ? -3.952 10.044 3.681 1.00 95.00 127 PHE A C 1
ATOM 996 O O . PHE A 1 127 ? -4.608 10.984 3.243 1.00 95.00 127 PHE A O 1
ATOM 1003 N N . LEU A 1 128 ? -2.921 9.518 3.011 1.00 95.19 128 LEU A N 1
ATOM 1004 C CA . LEU A 1 128 ? -2.500 10.009 1.695 1.00 95.19 128 LEU A CA 1
ATOM 1005 C C . LEU A 1 128 ? -3.552 9.721 0.624 1.00 95.19 128 LEU A C 1
ATOM 1007 O O . LEU A 1 128 ? -3.846 10.582 -0.202 1.00 95.19 128 LEU A O 1
ATOM 1011 N N . PHE A 1 129 ? -4.154 8.529 0.673 1.00 95.25 129 PHE A N 1
ATOM 1012 C CA . PHE A 1 129 ? -5.238 8.159 -0.231 1.00 95.25 129 PHE A CA 1
ATOM 1013 C C . PHE A 1 129 ? -6.438 9.109 -0.098 1.00 95.25 129 PHE A C 1
ATOM 1015 O O . PHE A 1 129 ? -6.931 9.599 -1.110 1.00 95.25 129 PHE A O 1
ATOM 1022 N N . LEU A 1 130 ? -6.860 9.427 1.131 1.00 94.75 130 LEU A N 1
ATOM 1023 C CA . LEU A 1 130 ? -7.964 10.361 1.387 1.00 94.75 130 LEU A CA 1
ATOM 1024 C C . LEU A 1 130 ? -7.671 11.775 0.863 1.00 94.75 130 LEU A C 1
ATOM 1026 O O . LEU A 1 130 ? -8.575 12.455 0.392 1.00 94.75 130 LEU A O 1
ATOM 1030 N N . GLN A 1 131 ? -6.409 12.200 0.902 1.00 94.56 131 GLN A N 1
ATOM 1031 C CA . GLN A 1 131 ? -5.964 13.491 0.373 1.00 94.56 131 GLN A CA 1
ATOM 1032 C C . GLN A 1 131 ? -5.728 13.487 -1.152 1.00 94.56 131 GLN A C 1
ATOM 1034 O O . GLN A 1 131 ? -5.443 14.536 -1.728 1.00 94.56 131 GLN A O 1
ATOM 1039 N N . GLY A 1 132 ? -5.808 12.332 -1.824 1.00 93.06 132 GLY A N 1
ATOM 1040 C CA . GLY A 1 132 ? -5.513 12.212 -3.258 1.00 93.06 132 GLY A CA 1
ATOM 1041 C C . GLY A 1 132 ? -4.042 12.468 -3.612 1.00 93.06 132 GLY A C 1
ATOM 1042 O O . GLY A 1 132 ? -3.722 12.838 -4.747 1.00 93.06 132 GLY A O 1
ATOM 1043 N N . VAL A 1 133 ? -3.138 12.292 -2.646 1.00 94.25 133 VAL A N 1
ATOM 1044 C CA . VAL A 1 133 ? -1.697 12.503 -2.817 1.00 94.25 133 VAL A CA 1
ATOM 1045 C C . VAL A 1 133 ? -0.913 11.205 -2.625 1.00 94.25 133 VAL A C 1
ATOM 1047 O O . VAL A 1 133 ? -1.377 10.242 -2.019 1.00 94.25 133 VAL A O 1
ATOM 1050 N N . ARG A 1 134 ? 0.311 11.185 -3.145 1.00 93.81 134 ARG A N 1
ATOM 1051 C CA . ARG A 1 134 ? 1.329 10.161 -2.901 1.00 93.81 134 ARG A CA 1
ATOM 1052 C C . ARG A 1 134 ? 2.606 10.819 -2.399 1.00 93.81 134 ARG A C 1
ATOM 1054 O O . ARG A 1 134 ? 2.843 11.990 -2.681 1.00 93.81 134 ARG A O 1
ATOM 1061 N N . GLN A 1 135 ? 3.455 10.073 -1.707 1.00 93.12 135 GLN A N 1
ATOM 1062 C CA . GLN A 1 135 ? 4.819 10.528 -1.452 1.00 93.12 135 GLN A CA 1
ATOM 1063 C C . GLN A 1 135 ? 5.626 10.561 -2.755 1.00 93.12 135 GLN A C 1
ATOM 1065 O O . GLN A 1 135 ? 5.485 9.696 -3.631 1.00 93.12 135 GLN A O 1
ATOM 1070 N N . VAL A 1 136 ? 6.442 11.604 -2.884 1.00 91.19 136 VAL A N 1
ATOM 1071 C CA . VAL A 1 136 ? 7.396 11.763 -3.985 1.00 91.19 136 VAL A CA 1
ATOM 1072 C C . VAL A 1 136 ? 8.485 10.707 -3.823 1.00 91.19 136 VAL A C 1
ATOM 1074 O O . VAL A 1 136 ? 8.971 10.491 -2.711 1.00 91.19 136 VAL A O 1
ATOM 1077 N N . ARG A 1 137 ? 8.854 10.017 -4.906 1.00 88.12 137 ARG A N 1
ATOM 1078 C CA . ARG A 1 137 ? 9.884 8.969 -4.848 1.00 88.12 137 ARG A CA 1
ATOM 1079 C C . ARG A 1 137 ? 11.238 9.576 -4.494 1.00 88.12 137 ARG A C 1
ATOM 1081 O O . ARG A 1 137 ? 11.475 10.711 -4.887 1.00 88.12 137 ARG A O 1
ATOM 1088 N N . PRO A 1 138 ? 12.141 8.828 -3.837 1.00 85.62 138 PRO A N 1
ATOM 1089 C CA . PRO A 1 138 ? 13.452 9.340 -3.452 1.00 85.62 138 PRO A CA 1
ATOM 1090 C C . PRO A 1 138 ? 14.166 10.046 -4.606 1.00 85.62 138 PRO A C 1
ATOM 1092 O O . PRO A 1 138 ? 14.457 11.223 -4.482 1.00 85.62 138 PRO A O 1
ATOM 1095 N N . TRP A 1 139 ? 14.303 9.395 -5.763 1.00 81.75 139 TRP A N 1
ATOM 1096 C CA . TRP A 1 139 ? 14.940 9.970 -6.955 1.00 81.75 139 TRP A CA 1
ATOM 1097 C C . TRP A 1 139 ? 14.190 11.175 -7.550 1.00 81.75 139 TRP A C 1
ATOM 1099 O O . TRP A 1 139 ? 14.819 12.093 -8.057 1.00 81.75 139 TRP A O 1
ATOM 1109 N N . GLU A 1 140 ? 12.856 11.233 -7.450 1.00 83.44 140 GLU A N 1
ATOM 1110 C CA . GLU A 1 140 ? 12.062 12.382 -7.923 1.00 83.44 140 GLU A CA 1
ATOM 1111 C C . GLU A 1 140 ? 12.320 13.647 -7.081 1.00 83.44 140 GLU A C 1
ATOM 1113 O O . GLU A 1 140 ? 12.097 14.754 -7.559 1.00 83.44 140 GLU A O 1
ATOM 1118 N N . GLN A 1 141 ? 12.776 13.501 -5.830 1.00 80.06 141 GLN A N 1
ATOM 1119 C CA . GLN A 1 141 ? 13.007 14.631 -4.920 1.00 80.06 141 GLN A CA 1
ATOM 1120 C C . GLN A 1 141 ? 14.279 15.417 -5.246 1.00 80.06 141 GLN A C 1
ATOM 1122 O O . GLN A 1 141 ? 14.375 16.578 -4.851 1.00 80.06 141 GLN A O 1
ATOM 1127 N N . PHE A 1 142 ? 15.248 14.783 -5.911 1.00 74.62 142 PHE A N 1
ATOM 1128 C CA . PHE A 1 142 ? 16.563 15.365 -6.180 1.00 74.62 142 PHE A CA 1
ATOM 1129 C C . PHE A 1 142 ? 16.726 15.831 -7.627 1.00 74.62 142 PHE A C 1
ATOM 1131 O O . PHE A 1 142 ? 17.692 16.526 -7.908 1.00 74.62 142 PHE A O 1
ATOM 1138 N N . LEU A 1 143 ? 15.761 15.550 -8.515 1.00 69.69 143 LEU A N 1
ATOM 1139 C CA . LEU A 1 143 ? 15.774 16.035 -9.903 1.00 69.69 143 LEU A CA 1
ATOM 1140 C C . LEU A 1 143 ? 15.922 17.561 -9.982 1.00 69.69 143 LEU A C 1
ATOM 1142 O O . LEU A 1 143 ? 16.669 18.057 -10.818 1.00 69.69 143 LEU A O 1
ATOM 1146 N N . ASP A 1 144 ? 15.258 18.301 -9.092 1.00 62.41 144 ASP A N 1
ATOM 1147 C CA . ASP A 1 144 ? 15.314 19.767 -9.088 1.00 62.41 144 ASP A CA 1
ATOM 1148 C C . ASP A 1 144 ? 16.675 20.306 -8.608 1.00 62.41 144 ASP A C 1
ATOM 1150 O O . ASP A 1 144 ? 17.122 21.347 -9.083 1.00 62.41 144 ASP A O 1
ATOM 1154 N N . GLU A 1 145 ? 17.354 19.606 -7.691 1.00 60.53 145 GLU A N 1
ATOM 1155 C CA . GLU A 1 145 ? 18.678 20.007 -7.183 1.00 60.53 145 GLU A CA 1
ATOM 1156 C C . GLU A 1 145 ? 19.804 19.564 -8.131 1.00 60.53 145 GLU A C 1
ATOM 1158 O O . GLU A 1 145 ? 20.740 20.322 -8.395 1.00 60.53 145 GLU A O 1
ATOM 1163 N N . GLU A 1 146 ? 19.681 18.370 -8.714 1.00 59.22 146 GLU A N 1
ATOM 1164 C CA . GLU A 1 146 ? 20.613 17.836 -9.706 1.00 59.22 146 GLU A CA 1
ATOM 1165 C C . GLU A 1 146 ? 20.527 18.612 -11.026 1.00 59.22 146 GLU A C 1
ATOM 1167 O O . GLU A 1 146 ? 21.569 18.948 -11.577 1.00 59.22 146 GLU A O 1
ATOM 1172 N N . ALA A 1 147 ? 19.338 19.024 -11.489 1.00 55.41 147 ALA A N 1
ATOM 1173 C CA . ALA A 1 147 ? 19.181 19.823 -12.712 1.00 55.41 147 ALA A CA 1
ATOM 1174 C C . ALA A 1 147 ? 19.893 21.190 -12.653 1.00 55.41 147 ALA A C 1
ATOM 1176 O O . ALA A 1 147 ? 20.297 21.731 -13.689 1.00 55.41 147 ALA A O 1
ATOM 1177 N N . VAL A 1 148 ? 20.076 21.755 -11.454 1.00 53.00 148 VAL A N 1
ATOM 1178 C CA . VAL A 1 148 ? 20.838 22.998 -11.254 1.00 53.00 148 VAL A CA 1
ATOM 1179 C C . VAL A 1 148 ? 22.347 22.741 -11.363 1.00 53.00 148 VAL A C 1
ATOM 1181 O O . VAL A 1 148 ? 23.061 23.567 -11.932 1.00 53.00 148 VAL A O 1
ATOM 1184 N N . GLY A 1 149 ? 22.835 21.586 -10.896 1.00 52.84 149 GLY A N 1
ATOM 1185 C CA . GLY A 1 149 ? 24.242 21.180 -11.007 1.00 52.84 149 GLY A CA 1
ATOM 1186 C C . GLY A 1 149 ? 24.630 20.579 -12.368 1.00 52.84 149 GLY A C 1
ATOM 1187 O O . GLY A 1 149 ? 25.743 20.796 -12.853 1.00 52.84 149 GLY A O 1
ATOM 1188 N N . GLU A 1 150 ? 23.715 19.861 -13.021 1.00 51.38 150 GLU A N 1
ATOM 1189 C CA . GLU A 1 150 ? 23.924 19.175 -14.301 1.00 51.38 150 GLU A CA 1
ATOM 1190 C C . GLU A 1 150 ? 23.874 20.100 -15.511 1.00 51.38 150 GLU A C 1
ATOM 1192 O O . GLU A 1 150 ? 24.488 19.769 -16.524 1.00 51.38 150 GLU A O 1
ATOM 1197 N N . LYS A 1 151 ? 23.262 21.290 -15.422 1.00 48.56 151 LYS A N 1
ATOM 1198 C CA . LYS A 1 151 ? 23.381 22.312 -16.482 1.00 48.56 151 LYS A CA 1
ATOM 1199 C C . LYS A 1 151 ? 24.841 22.591 -16.877 1.00 48.56 151 LYS A C 1
ATOM 1201 O O . LYS A 1 151 ? 25.090 22.941 -18.025 1.00 48.56 151 LYS A O 1
ATOM 1206 N N . ASN A 1 152 ? 25.797 22.345 -15.975 1.00 45.16 152 ASN A N 1
ATOM 1207 C CA . ASN A 1 152 ? 27.236 22.476 -16.224 1.00 45.16 152 ASN A CA 1
ATOM 1208 C C . ASN A 1 152 ? 27.944 21.179 -16.683 1.00 45.16 152 ASN A C 1
ATOM 1210 O O . ASN A 1 152 ? 29.141 21.211 -16.956 1.00 45.16 152 ASN A O 1
ATOM 1214 N N . ARG A 1 153 ? 27.253 20.031 -16.754 1.00 49.34 153 ARG A N 1
ATOM 1215 C CA . ARG A 1 153 ? 27.829 18.702 -17.064 1.00 49.34 153 ARG A CA 1
ATOM 1216 C C . ARG A 1 153 ? 27.051 17.883 -18.096 1.00 49.34 153 ARG A C 1
ATOM 1218 O O . ARG A 1 153 ? 27.371 16.710 -18.292 1.00 49.34 153 ARG A O 1
ATOM 1225 N N . LEU A 1 154 ? 26.065 18.465 -18.778 1.00 49.69 154 LEU A N 1
ATOM 1226 C CA . LEU A 1 154 ? 25.343 17.795 -19.860 1.00 49.69 154 LEU A CA 1
ATOM 1227 C C . LEU A 1 154 ? 26.298 17.465 -21.016 1.00 49.69 154 LEU A C 1
ATOM 1229 O O . LEU A 1 154 ? 26.471 18.225 -21.965 1.00 49.69 154 LEU A O 1
ATOM 1233 N N . SER A 1 155 ? 26.900 16.278 -20.955 1.00 49.09 155 SER A N 1
ATOM 1234 C CA . SER A 1 155 ? 27.419 15.618 -22.142 1.00 49.09 155 SER A CA 1
ATOM 1235 C C . SER A 1 155 ? 26.235 15.423 -23.087 1.00 49.09 155 SER A C 1
ATOM 1237 O O . SER A 1 155 ? 25.318 14.651 -22.796 1.00 49.09 155 SER A O 1
ATOM 1239 N N . ILE A 1 156 ? 26.233 16.161 -24.198 1.00 51.12 156 ILE A N 1
ATOM 1240 C CA . ILE A 1 156 ? 25.285 16.036 -25.309 1.00 51.12 156 ILE A CA 1
ATOM 1241 C C . ILE A 1 156 ? 25.543 14.674 -25.960 1.00 51.12 156 ILE A C 1
ATOM 1243 O O . ILE A 1 156 ? 26.166 14.549 -27.009 1.00 51.12 156 ILE A O 1
ATOM 1247 N N . THR A 1 157 ? 25.148 13.606 -25.280 1.00 57.84 157 THR A N 1
ATOM 1248 C CA . THR A 1 157 ? 25.155 12.267 -25.842 1.00 57.84 157 THR A CA 1
ATOM 1249 C C . THR A 1 157 ? 23.706 11.932 -26.162 1.00 57.84 157 THR A C 1
ATOM 1251 O O . THR A 1 157 ? 22.871 11.973 -25.262 1.00 57.84 157 THR A O 1
ATOM 1254 N N . PRO A 1 158 ? 23.376 11.573 -27.414 1.00 59.78 158 PRO A N 1
ATOM 1255 C CA . PRO A 1 158 ? 21.992 11.347 -27.850 1.00 59.78 158 PRO A CA 1
ATOM 1256 C C . PRO A 1 158 ? 21.279 10.217 -27.096 1.00 59.78 158 PRO A C 1
ATOM 1258 O O . PRO A 1 158 ? 20.082 10.021 -27.257 1.00 59.78 158 PRO A O 1
ATOM 1261 N N . PHE A 1 159 ? 22.015 9.463 -26.282 1.00 60.78 159 PHE A N 1
ATOM 1262 C CA . PHE A 1 159 ? 21.500 8.344 -25.520 1.00 60.78 159 PHE A CA 1
ATOM 1263 C C . PHE A 1 159 ? 21.551 8.579 -23.999 1.00 60.78 159 PHE A C 1
ATOM 1265 O O . PHE A 1 159 ? 20.790 7.917 -23.297 1.00 60.78 159 PHE A O 1
ATOM 1272 N N . GLY A 1 160 ? 22.373 9.499 -23.471 1.00 64.69 160 GLY A N 1
ATOM 1273 C CA . GLY A 1 160 ? 22.634 9.681 -22.030 1.00 64.69 160 GLY A CA 1
ATOM 1274 C C . GLY A 1 160 ? 23.886 8.936 -21.513 1.00 64.69 160 GLY A C 1
ATOM 1275 O O . GLY A 1 160 ? 24.632 8.348 -22.312 1.00 64.69 160 GLY A O 1
ATOM 1276 N N . PRO A 1 161 ? 24.147 8.933 -20.189 1.00 64.19 161 PRO A N 1
ATOM 1277 C CA . PRO A 1 161 ? 25.312 8.275 -19.590 1.00 64.19 161 PRO A CA 1
ATOM 1278 C C . PRO A 1 161 ? 25.326 6.745 -19.796 1.00 64.19 161 PRO A C 1
ATOM 1280 O O . PRO A 1 161 ? 24.393 6.151 -20.345 1.00 64.19 161 PRO A O 1
ATOM 1283 N N . ALA A 1 162 ? 26.442 6.099 -19.447 1.00 65.94 162 ALA A N 1
ATOM 1284 C CA . ALA A 1 162 ? 26.555 4.641 -19.498 1.00 65.94 162 ALA A CA 1
ATOM 1285 C C . ALA A 1 162 ? 25.605 3.975 -18.501 1.00 65.94 162 ALA A C 1
ATOM 1287 O O . ALA A 1 162 ? 25.249 4.608 -17.513 1.00 65.94 162 ALA A O 1
ATOM 1288 N N . ASN A 1 163 ? 25.314 2.683 -18.685 1.00 61.91 163 ASN A N 1
ATOM 1289 C CA . ASN A 1 163 ? 24.879 1.809 -17.592 1.00 61.91 163 ASN A CA 1
ATOM 1290 C C . ASN A 1 163 ? 26.078 1.595 -16.640 1.00 61.91 163 ASN A C 1
ATOM 1292 O O . ASN A 1 163 ? 26.544 0.476 -16.456 1.00 61.91 163 ASN A O 1
ATOM 1296 N N . ALA A 1 164 ? 26.672 2.671 -16.131 1.00 55.53 164 ALA A N 1
ATOM 1297 C CA . ALA A 1 164 ? 27.587 2.575 -15.013 1.00 55.53 164 ALA A CA 1
ATOM 1298 C C . ALA A 1 164 ? 26.750 2.291 -13.767 1.00 55.53 164 ALA A C 1
ATOM 1300 O O . ALA A 1 164 ? 25.584 2.687 -13.699 1.00 55.53 164 ALA A O 1
ATOM 1301 N N . GLU A 1 165 ? 27.355 1.612 -12.799 1.00 53.69 165 GLU A N 1
ATOM 1302 C CA . GLU A 1 165 ? 26.846 1.512 -11.438 1.00 53.69 165 GLU A CA 1
ATOM 1303 C C . GLU A 1 165 ? 26.770 2.942 -10.890 1.00 53.69 165 GLU A C 1
ATOM 1305 O O . GLU A 1 165 ? 27.746 3.515 -10.404 1.00 53.69 165 GLU A O 1
ATOM 1310 N N . TYR A 1 166 ? 25.636 3.592 -11.132 1.00 55.34 166 TYR A N 1
ATOM 1311 C CA . TYR A 1 166 ? 25.406 4.956 -10.720 1.00 55.34 166 TYR A CA 1
ATOM 1312 C C . TYR A 1 166 ? 25.280 4.870 -9.206 1.00 55.34 166 TYR A C 1
ATOM 1314 O O . TYR A 1 166 ? 24.254 4.460 -8.669 1.00 55.34 166 TYR A O 1
ATOM 1322 N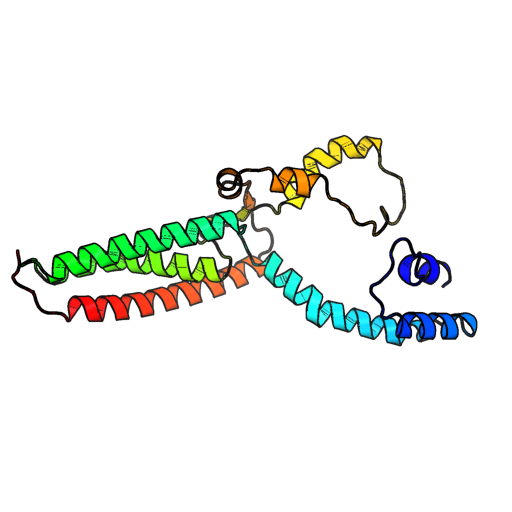 N . LYS A 1 167 ? 26.377 5.152 -8.498 1.00 54.34 167 LYS A N 1
ATOM 1323 C CA . LYS A 1 167 ? 26.343 5.350 -7.053 1.00 54.34 167 LYS A CA 1
ATOM 1324 C C . LYS A 1 167 ? 25.667 6.695 -6.832 1.00 54.34 167 LYS A C 1
ATOM 1326 O O . LYS A 1 167 ? 26.325 7.703 -6.593 1.00 54.34 167 LYS A O 1
ATOM 1331 N N . ASP A 1 168 ? 24.359 6.674 -7.041 1.00 66.06 168 ASP A N 1
ATOM 1332 C CA . ASP A 1 168 ? 23.428 7.780 -6.984 1.00 66.06 168 ASP A CA 1
ATOM 1333 C C . ASP A 1 168 ? 23.765 8.657 -5.777 1.00 66.06 168 ASP A C 1
ATOM 1335 O O . ASP A 1 168 ? 23.642 8.238 -4.624 1.00 66.06 168 ASP A O 1
ATOM 1339 N N . SER A 1 169 ? 24.244 9.876 -6.032 1.00 72.44 169 SER A N 1
ATOM 1340 C CA . SER A 1 169 ? 24.508 10.876 -4.991 1.00 72.44 169 SER A CA 1
ATOM 1341 C C . SER A 1 169 ? 23.270 11.094 -4.129 1.00 72.44 169 SER A C 1
ATOM 1343 O O . SER A 1 169 ? 23.367 11.213 -2.905 1.00 72.44 169 SER A O 1
ATOM 1345 N N . TRP A 1 170 ? 22.095 11.050 -4.761 1.00 78.44 170 TRP A N 1
ATOM 1346 C CA . TRP A 1 170 ? 20.819 11.103 -4.073 1.00 78.44 170 TRP A CA 1
ATOM 1347 C C . TRP A 1 170 ? 20.591 9.916 -3.133 1.00 78.44 170 TRP A C 1
ATOM 1349 O O . TRP A 1 170 ? 19.991 10.109 -2.079 1.00 78.44 170 TRP A O 1
ATOM 1359 N N . LEU A 1 171 ? 21.077 8.710 -3.452 1.00 84.19 171 LEU A N 1
ATOM 1360 C CA . LEU A 1 171 ? 20.906 7.533 -2.598 1.00 84.19 171 LEU A CA 1
ATOM 1361 C C . LEU A 1 171 ? 21.669 7.717 -1.285 1.00 84.19 171 LEU A C 1
ATOM 1363 O O . LEU A 1 171 ? 21.089 7.542 -0.217 1.00 84.19 171 LEU A O 1
ATOM 1367 N N . GLN A 1 172 ? 22.922 8.180 -1.355 1.00 84.00 172 GLN A N 1
ATOM 1368 C CA . GLN A 1 172 ? 23.723 8.491 -0.163 1.00 84.00 172 GLN A CA 1
ATOM 1369 C C . GLN A 1 172 ? 23.074 9.602 0.672 1.00 84.00 172 GLN A C 1
ATOM 1371 O O . GLN A 1 172 ? 22.946 9.481 1.891 1.00 84.00 172 GLN A O 1
ATOM 1376 N N . ALA A 1 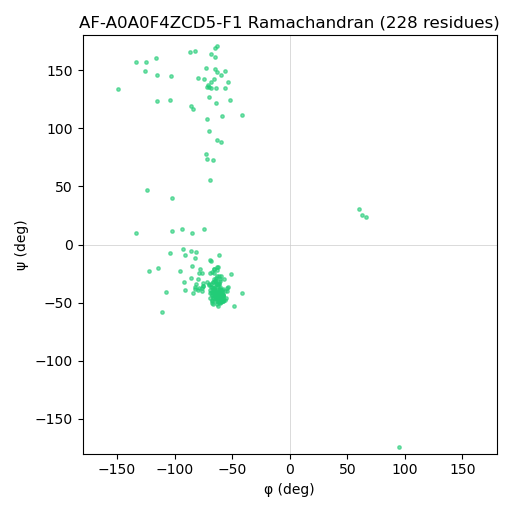173 ? 22.610 10.670 0.016 1.00 83.69 173 ALA A N 1
ATOM 1377 C CA . ALA A 1 173 ? 21.914 11.765 0.685 1.00 83.69 173 ALA A CA 1
ATOM 1378 C C . ALA A 1 173 ? 20.590 11.312 1.327 1.00 83.69 173 ALA A C 1
ATOM 1380 O O . ALA A 1 173 ? 20.196 11.829 2.372 1.00 83.69 173 ALA A O 1
ATOM 1381 N N . TYR A 1 174 ? 19.892 10.354 0.714 1.00 86.44 174 TYR A N 1
ATOM 1382 C CA . TYR A 1 174 ? 18.633 9.810 1.210 1.00 86.44 174 TYR A CA 1
ATOM 1383 C C . TYR A 1 174 ? 18.837 8.837 2.377 1.00 86.44 174 TYR A C 1
ATOM 1385 O O . TYR A 1 174 ? 18.085 8.887 3.353 1.00 86.44 174 TYR A O 1
ATOM 1393 N N . GLU A 1 175 ? 19.864 7.987 2.321 1.00 86.56 175 GLU A N 1
ATOM 1394 C CA . GLU A 1 175 ? 20.227 7.068 3.406 1.00 86.56 175 GLU A CA 1
ATOM 1395 C C . GLU A 1 175 ? 20.596 7.818 4.688 1.00 86.56 175 GLU A C 1
ATOM 1397 O O . GLU A 1 175 ? 20.132 7.442 5.763 1.00 86.56 175 GLU A O 1
ATOM 1402 N N . GLN A 1 176 ? 21.329 8.930 4.570 1.00 88.12 176 GLN A N 1
ATOM 1403 C CA . GLN A 1 176 ? 21.720 9.773 5.706 1.00 88.12 176 GLN A CA 1
ATOM 1404 C C . GLN A 1 176 ? 20.548 10.517 6.371 1.00 88.12 176 GLN A C 1
ATOM 1406 O O . GLN A 1 176 ? 20.697 11.050 7.472 1.00 88.12 176 GLN A O 1
ATOM 1411 N N . ARG A 1 177 ? 19.364 10.584 5.744 1.00 87.44 177 ARG A N 1
ATOM 1412 C CA . ARG A 1 177 ? 18.193 11.217 6.370 1.00 87.44 177 ARG A CA 1
ATOM 1413 C C . ARG A 1 177 ? 17.651 10.337 7.495 1.00 87.44 177 ARG A C 1
ATOM 1415 O O . ARG A 1 177 ? 17.430 9.144 7.316 1.00 87.44 177 ARG A O 1
ATOM 1422 N N . GLY A 1 178 ? 17.334 10.958 8.630 1.00 90.94 178 GLY A N 1
ATOM 1423 C CA . GLY A 1 178 ? 16.656 10.275 9.731 1.00 90.94 178 GLY A CA 1
ATOM 1424 C C . GLY A 1 178 ? 15.257 9.775 9.350 1.00 90.94 178 GLY A C 1
ATOM 1425 O O . GLY A 1 178 ? 14.545 10.406 8.564 1.00 90.94 178 GLY A O 1
ATOM 1426 N N . GLU A 1 179 ? 14.837 8.666 9.958 1.00 89.19 179 GLU A N 1
ATOM 1427 C CA . GLU A 1 179 ? 13.567 7.985 9.659 1.00 89.19 179 GLU A CA 1
ATOM 1428 C C . GLU A 1 179 ? 12.334 8.881 9.857 1.00 89.19 179 GLU A C 1
ATOM 1430 O O . GLU A 1 179 ? 11.424 8.878 9.030 1.00 89.19 179 GLU A O 1
ATOM 1435 N N . TRP A 1 180 ? 12.322 9.740 10.883 1.00 90.62 180 TRP A N 1
ATOM 1436 C CA . TRP A 1 180 ? 11.222 10.686 11.116 1.00 90.62 180 TRP A CA 1
ATOM 1437 C C . TRP A 1 180 ? 11.028 11.678 9.971 1.00 90.62 180 TRP A C 1
ATOM 1439 O O . TRP A 1 180 ? 9.898 11.982 9.590 1.00 90.62 180 TRP A O 1
ATOM 1449 N N . ARG A 1 181 ? 12.126 12.147 9.371 1.00 90.31 181 ARG A N 1
ATOM 1450 C CA . ARG A 1 181 ? 12.058 13.039 8.212 1.00 90.31 181 ARG A CA 1
ATOM 1451 C C . ARG A 1 181 ? 11.506 12.303 6.991 1.00 90.31 181 ARG A C 1
ATOM 1453 O O . ARG A 1 181 ? 10.759 12.907 6.229 1.00 90.31 181 ARG A O 1
ATOM 1460 N N . LYS A 1 182 ? 11.806 11.004 6.854 1.00 91.56 182 LYS A N 1
ATOM 1461 C CA . LYS A 1 182 ? 11.259 10.144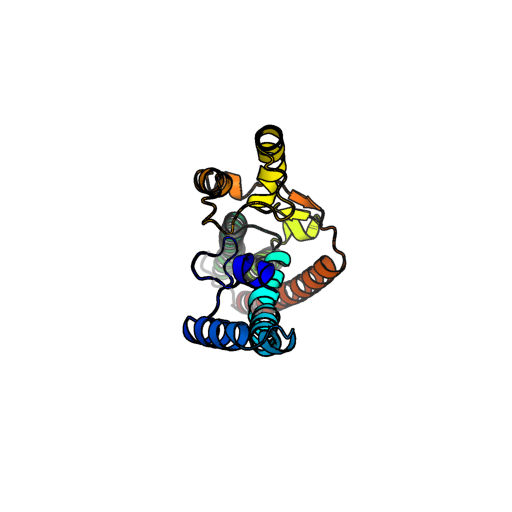 5.793 1.00 91.56 182 LYS A CA 1
ATOM 1462 C C . LYS A 1 182 ? 9.741 9.966 5.933 1.00 91.56 182 LYS A C 1
ATOM 1464 O O . LYS A 1 182 ? 9.023 9.966 4.934 1.00 91.56 182 LYS A O 1
ATOM 1469 N N . VAL A 1 183 ? 9.208 9.878 7.155 1.00 92.31 183 VAL A N 1
ATOM 1470 C CA . VAL A 1 183 ? 7.750 9.770 7.386 1.00 92.31 183 VAL A CA 1
ATOM 1471 C C . VAL A 1 183 ? 6.991 10.981 6.821 1.00 92.31 183 VAL A C 1
ATOM 1473 O O . VAL A 1 183 ? 5.953 10.812 6.173 1.00 92.31 183 VAL A O 1
ATOM 1476 N N . PHE A 1 184 ? 7.529 12.188 7.015 1.00 90.88 184 PHE A N 1
ATOM 1477 C CA . PHE A 1 184 ? 6.915 13.461 6.614 1.00 90.88 184 PHE A CA 1
ATOM 1478 C C . PHE A 1 184 ? 7.520 14.049 5.331 1.00 90.88 184 PHE A C 1
ATOM 1480 O O . PHE A 1 184 ? 7.726 15.255 5.208 1.00 90.88 184 PHE A O 1
ATOM 1487 N N . GLU A 1 185 ? 7.810 13.190 4.357 1.00 89.31 185 GLU A N 1
ATOM 1488 C CA . GLU A 1 185 ? 8.330 13.623 3.060 1.00 89.31 185 GLU A CA 1
ATOM 1489 C C . GLU A 1 185 ? 7.326 14.399 2.203 1.00 89.31 185 GLU A C 1
ATOM 1491 O O . GLU A 1 185 ? 6.108 14.346 2.405 1.00 89.31 185 GLU A O 1
ATOM 1496 N N . ARG A 1 186 ? 7.874 15.083 1.188 1.00 90.50 186 ARG A N 1
ATOM 1497 C CA . ARG A 1 186 ? 7.105 15.815 0.180 1.00 90.50 186 ARG A CA 1
ATOM 1498 C C . ARG A 1 186 ? 6.063 14.902 -0.466 1.00 90.50 186 ARG A C 1
ATOM 1500 O O . ARG A 1 186 ? 6.316 13.732 -0.768 1.00 90.50 186 ARG A O 1
ATOM 1507 N N . THR A 1 187 ? 4.887 15.469 -0.700 1.00 93.62 187 THR A N 1
ATOM 1508 C CA . THR A 1 187 ? 3.768 14.781 -1.342 1.00 93.62 187 THR A CA 1
ATOM 1509 C C . THR A 1 187 ? 3.446 15.434 -2.681 1.00 93.62 187 THR A C 1
ATOM 1511 O O . THR A 1 187 ? 3.592 16.642 -2.847 1.00 93.62 187 THR A O 1
ATOM 1514 N N . ALA A 1 188 ? 3.026 14.622 -3.645 1.00 92.00 188 ALA A N 1
ATOM 1515 C CA . ALA A 1 188 ? 2.578 15.043 -4.964 1.00 92.00 188 ALA A CA 1
ATOM 1516 C C . ALA A 1 188 ? 1.184 14.475 -5.242 1.00 92.00 188 ALA A C 1
ATOM 151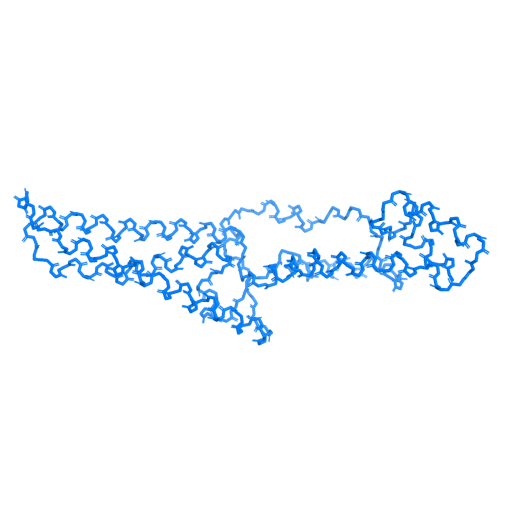8 O O . ALA A 1 188 ? 0.833 13.394 -4.766 1.00 92.00 188 ALA A O 1
ATOM 1519 N N . ARG A 1 189 ? 0.372 15.193 -6.023 1.00 92.62 189 ARG A N 1
ATOM 1520 C CA . ARG A 1 189 ? -0.962 14.715 -6.409 1.00 92.62 189 ARG A CA 1
ATOM 1521 C C . ARG A 1 189 ? -0.862 13.484 -7.303 1.00 92.62 189 ARG A C 1
ATOM 1523 O O . ARG A 1 189 ? 0.006 13.400 -8.172 1.00 92.62 189 ARG A O 1
ATOM 1530 N N . VAL A 1 190 ? -1.784 12.545 -7.116 1.00 91.12 190 VAL A N 1
ATOM 1531 C CA . VAL A 1 190 ? -1.922 11.402 -8.021 1.00 91.12 190 VAL A CA 1
ATOM 1532 C C . VAL A 1 190 ? -2.522 11.901 -9.338 1.00 91.12 190 VAL A C 1
ATOM 1534 O O . VAL A 1 190 ? -3.690 12.274 -9.390 1.00 91.12 190 VAL A O 1
ATOM 1537 N N . GLN A 1 191 ? -1.711 11.945 -10.396 1.00 89.00 191 GLN A N 1
ATOM 1538 C CA . GLN A 1 191 ? -2.141 12.419 -11.719 1.00 89.00 191 GLN A CA 1
ATOM 1539 C C . GLN A 1 191 ? -2.938 11.353 -12.483 1.00 89.00 191 GLN A C 1
ATOM 1541 O O . GLN A 1 191 ? -3.906 11.655 -13.181 1.00 89.00 191 GLN A O 1
ATOM 1546 N N . GLU A 1 192 ? -2.543 10.088 -12.345 1.00 91.12 192 GLU A N 1
ATOM 1547 C CA . GLU A 1 192 ? -3.099 8.999 -13.137 1.00 91.12 192 GLU A CA 1
ATOM 1548 C C . GLU A 1 192 ? -4.408 8.456 -12.539 1.00 91.12 192 GLU A C 1
ATOM 1550 O O . GLU A 1 192 ? -4.442 7.868 -11.454 1.00 91.12 192 GLU A O 1
ATOM 1555 N N . LYS A 1 193 ? -5.511 8.599 -13.287 1.00 91.69 193 LYS A N 1
ATOM 1556 C CA . LYS A 1 193 ? -6.844 8.133 -12.861 1.00 91.69 193 LYS A CA 1
ATOM 1557 C C . LYS A 1 193 ? -6.944 6.607 -12.758 1.00 91.69 193 LYS A C 1
ATOM 1559 O O . LYS A 1 193 ? -7.687 6.103 -11.915 1.00 91.69 193 LYS A O 1
ATOM 1564 N N . ALA A 1 194 ? -6.222 5.873 -13.607 1.00 91.00 194 ALA A N 1
ATOM 1565 C CA . ALA A 1 194 ? -6.202 4.411 -13.574 1.00 91.00 194 ALA A CA 1
ATOM 1566 C C . ALA A 1 194 ? -5.616 3.908 -12.246 1.00 91.00 194 ALA A C 1
ATOM 1568 O O . ALA A 1 194 ? -6.236 3.085 -11.572 1.00 91.00 194 ALA A O 1
ATOM 1569 N N . LEU A 1 195 ? -4.500 4.497 -11.813 1.00 90.00 195 LEU A N 1
ATOM 1570 C CA . LEU A 1 195 ? -3.863 4.193 -10.535 1.00 90.00 195 LEU A CA 1
ATOM 1571 C C . LEU A 1 195 ? -4.798 4.457 -9.347 1.00 90.00 195 LEU A C 1
ATOM 1573 O O . LEU A 1 195 ? -4.973 3.593 -8.487 1.00 90.00 195 LEU A O 1
ATOM 1577 N N . ALA A 1 196 ? -5.465 5.615 -9.339 1.00 91.38 196 ALA A N 1
ATOM 1578 C CA . ALA A 1 196 ? -6.426 5.971 -8.297 1.00 91.38 196 ALA A CA 1
ATOM 1579 C C . ALA A 1 196 ? -7.604 4.980 -8.219 1.00 91.38 196 ALA A C 1
ATOM 1581 O O . ALA A 1 196 ? -8.072 4.647 -7.128 1.00 91.38 196 ALA A O 1
ATOM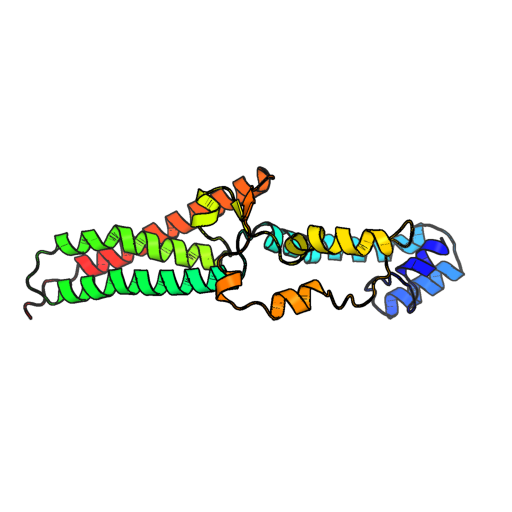 1582 N N . ARG A 1 197 ? -8.069 4.456 -9.364 1.00 93.62 197 ARG A N 1
ATOM 1583 C CA . ARG A 1 197 ? -9.123 3.430 -9.413 1.00 93.62 197 ARG A CA 1
ATOM 1584 C C . ARG A 1 197 ? -8.670 2.128 -8.758 1.00 93.62 197 ARG A C 1
ATOM 1586 O O . ARG A 1 197 ? -9.414 1.565 -7.954 1.00 93.62 197 ARG A O 1
ATOM 1593 N N . VAL A 1 198 ? -7.455 1.671 -9.064 1.00 92.44 198 VAL A N 1
ATOM 1594 C CA . VAL A 1 198 ? -6.898 0.461 -8.444 1.00 92.44 198 VAL A CA 1
ATOM 1595 C C . VAL A 1 198 ? -6.731 0.680 -6.941 1.00 92.44 198 VAL A C 1
ATOM 1597 O O . VAL A 1 198 ? -7.205 -0.144 -6.160 1.00 92.44 198 VAL A O 1
ATOM 1600 N N . GLN A 1 199 ? -6.171 1.817 -6.513 1.00 94.00 199 GLN A N 1
ATOM 1601 C CA . GLN A 1 199 ? -6.022 2.143 -5.088 1.00 94.00 199 GLN A CA 1
ATOM 1602 C C . GLN A 1 199 ? -7.370 2.141 -4.365 1.00 94.00 199 GLN A C 1
ATOM 1604 O O . GLN A 1 199 ? -7.492 1.528 -3.308 1.00 94.00 199 GLN A O 1
ATOM 1609 N N . ARG A 1 200 ? -8.412 2.725 -4.968 1.00 95.31 200 ARG A N 1
ATOM 1610 C CA . ARG A 1 200 ? -9.767 2.729 -4.404 1.00 95.31 200 ARG A CA 1
ATOM 1611 C C . ARG A 1 200 ? -10.331 1.322 -4.218 1.00 95.31 200 ARG A C 1
ATOM 1613 O O . ARG A 1 200 ? -10.920 1.051 -3.176 1.00 95.31 200 ARG A O 1
ATOM 1620 N N . SER A 1 201 ? -10.138 0.425 -5.187 1.00 95.31 201 SER A N 1
ATOM 1621 C CA . SER A 1 201 ? -10.596 -0.968 -5.071 1.00 95.31 201 SER A CA 1
ATOM 1622 C C . SER A 1 201 ? -9.904 -1.713 -3.923 1.00 95.31 201 SER A C 1
ATOM 1624 O O . SER A 1 201 ? -10.558 -2.401 -3.140 1.00 95.31 201 SER A O 1
ATOM 1626 N N . VAL A 1 202 ? -8.593 -1.511 -3.761 1.00 95.00 202 VAL A N 1
ATOM 1627 C CA . VAL A 1 202 ? -7.820 -2.117 -2.671 1.00 95.00 202 VAL A CA 1
ATOM 1628 C C . VAL A 1 202 ? -8.220 -1.523 -1.325 1.00 95.00 202 VAL A C 1
ATOM 1630 O O . VAL A 1 202 ? -8.373 -2.277 -0.365 1.00 95.00 202 VAL A O 1
ATOM 1633 N N . VAL A 1 203 ? -8.446 -0.210 -1.252 1.00 96.75 203 VAL A N 1
ATOM 1634 C CA . VAL A 1 203 ? -8.922 0.452 -0.032 1.00 96.75 203 VAL A CA 1
ATOM 1635 C C . VAL A 1 203 ? -10.273 -0.110 0.387 1.00 96.75 203 VAL A C 1
ATOM 1637 O O . VAL A 1 203 ? -10.407 -0.563 1.519 1.00 96.75 203 VAL A O 1
ATOM 1640 N N . LEU A 1 204 ? -11.240 -0.173 -0.530 1.00 97.50 204 LEU A N 1
ATOM 1641 C CA . LEU A 1 204 ? -12.581 -0.669 -0.231 1.00 97.50 204 LEU A CA 1
ATOM 1642 C C . LEU A 1 204 ? -12.560 -2.126 0.254 1.00 97.50 204 LEU A C 1
ATOM 1644 O O . LEU A 1 204 ? -13.178 -2.445 1.267 1.00 97.50 204 LEU A O 1
ATOM 1648 N N . ARG A 1 205 ? -11.793 -2.996 -0.418 1.00 97.25 205 ARG A N 1
ATOM 1649 C CA . ARG A 1 205 ? -11.650 -4.407 -0.031 1.00 97.25 205 ARG A CA 1
ATOM 1650 C C . ARG A 1 205 ? -11.047 -4.567 1.366 1.00 97.25 205 ARG A C 1
ATOM 1652 O O . ARG A 1 205 ? -11.545 -5.364 2.153 1.00 97.25 205 ARG A O 1
ATOM 1659 N N . ASN A 1 206 ? -9.978 -3.833 1.676 1.00 97.50 206 ASN A N 1
ATOM 1660 C CA . ASN A 1 206 ? -9.295 -3.964 2.966 1.00 97.50 206 ASN A CA 1
ATOM 1661 C C . ASN A 1 206 ? -10.067 -3.303 4.109 1.00 97.50 206 ASN A C 1
ATOM 1663 O O . ASN A 1 206 ? -10.079 -3.848 5.205 1.00 97.50 206 ASN A O 1
ATOM 1667 N N . VAL A 1 207 ? -10.735 -2.172 3.866 1.00 97.88 207 VAL A N 1
ATOM 1668 C CA . VAL A 1 207 ? -11.632 -1.560 4.857 1.00 97.88 207 VAL A CA 1
ATOM 1669 C C . VAL A 1 207 ? -12.797 -2.504 5.149 1.00 97.88 207 VAL A C 1
ATOM 1671 O O . VAL A 1 207 ? -13.057 -2.775 6.313 1.00 97.88 207 VAL A O 1
ATOM 1674 N N . GLY A 1 208 ? -13.421 -3.093 4.122 1.00 98.19 208 GLY A N 1
ATOM 1675 C CA . GLY A 1 208 ? -14.469 -4.100 4.314 1.00 98.19 208 GLY A CA 1
ATOM 1676 C C . GLY A 1 208 ? -13.989 -5.309 5.126 1.00 98.19 208 GLY A C 1
ATOM 1677 O O . GLY A 1 208 ? -14.643 -5.702 6.088 1.00 98.19 208 GLY A O 1
ATOM 1678 N N . ALA A 1 209 ? -12.810 -5.852 4.804 1.00 98.12 209 ALA A N 1
ATOM 1679 C CA . ALA A 1 209 ? -12.205 -6.939 5.575 1.00 98.12 209 ALA A CA 1
ATOM 1680 C C . ALA A 1 209 ? -11.911 -6.535 7.034 1.00 98.12 209 ALA A C 1
ATOM 1682 O O . ALA A 1 209 ? -12.200 -7.301 7.950 1.00 98.12 209 ALA A O 1
ATOM 1683 N N . ALA A 1 210 ? -11.389 -5.325 7.265 1.00 98.06 210 ALA A N 1
ATOM 1684 C CA . ALA A 1 210 ? -11.152 -4.790 8.605 1.00 98.06 210 ALA A CA 1
ATOM 1685 C C . ALA A 1 210 ? -12.451 -4.665 9.410 1.00 98.06 210 ALA A C 1
ATOM 1687 O O . ALA A 1 210 ? -12.466 -5.014 10.586 1.00 98.06 210 ALA A O 1
ATOM 1688 N N . THR A 1 211 ? -13.541 -4.213 8.785 1.00 98.12 211 THR A N 1
ATOM 1689 C CA . THR A 1 211 ? -14.853 -4.121 9.434 1.00 98.12 211 THR A CA 1
ATOM 1690 C C . THR A 1 211 ? -15.374 -5.498 9.834 1.00 98.12 211 THR A C 1
ATOM 1692 O O . THR A 1 211 ? -15.800 -5.662 10.971 1.00 98.12 211 THR A O 1
ATOM 1695 N N . VAL A 1 212 ? -15.290 -6.503 8.956 1.00 98.38 212 VAL A N 1
ATOM 1696 C CA . VAL A 1 212 ? -15.711 -7.881 9.281 1.00 98.38 212 VAL A CA 1
ATOM 1697 C C . VAL A 1 212 ? -14.899 -8.445 10.450 1.00 98.38 212 VAL A C 1
ATOM 1699 O O . VAL A 1 212 ? -15.472 -8.998 11.388 1.00 98.38 212 VAL A O 1
ATOM 1702 N N . LEU A 1 213 ? -13.577 -8.252 10.442 1.00 97.75 213 LEU A N 1
ATOM 1703 C CA . LEU A 1 213 ? -12.711 -8.668 11.549 1.00 97.75 213 LEU A CA 1
ATOM 1704 C C . LEU A 1 213 ? -13.061 -7.941 12.855 1.00 97.75 213 LEU A C 1
ATOM 1706 O O . LEU A 1 213 ? -13.152 -8.580 13.901 1.00 97.75 213 LEU A O 1
ATOM 1710 N N . ALA A 1 214 ? -13.301 -6.629 12.800 1.00 97.25 214 ALA A N 1
ATOM 1711 C CA . ALA A 1 214 ? -13.699 -5.844 13.964 1.00 97.25 214 ALA A CA 1
ATOM 1712 C C . ALA A 1 214 ? -15.044 -6.310 14.539 1.00 97.25 214 ALA A C 1
ATOM 1714 O O . ALA A 1 214 ? -15.175 -6.403 15.754 1.00 97.25 214 ALA A O 1
ATOM 1715 N N . VAL A 1 215 ? -16.025 -6.634 13.687 1.00 97.00 215 VAL A N 1
ATOM 1716 C CA . VAL A 1 215 ? -17.321 -7.185 14.118 1.00 97.00 215 VAL A CA 1
ATOM 1717 C C . VAL A 1 215 ? -17.122 -8.519 14.835 1.00 97.00 215 VAL A C 1
ATOM 1719 O O . VAL A 1 215 ? -17.704 -8.716 15.896 1.00 97.00 215 VAL A O 1
ATOM 1722 N N . GLY A 1 216 ? -16.267 -9.403 14.311 1.00 96.12 216 GLY A N 1
ATOM 1723 C CA . GLY A 1 216 ? -15.941 -10.671 14.968 1.00 96.12 216 GLY A CA 1
ATOM 1724 C C . GLY A 1 216 ? -15.310 -10.474 16.348 1.00 96.12 216 GLY A C 1
ATOM 1725 O O . GLY A 1 216 ? -15.784 -11.040 17.331 1.00 96.12 216 GLY A O 1
ATOM 1726 N N . VAL A 1 217 ? -14.287 -9.619 16.443 1.00 94.75 217 VAL A N 1
ATOM 1727 C CA . VAL A 1 217 ? -13.613 -9.306 17.716 1.00 94.75 217 VAL A CA 1
ATOM 1728 C C . VAL A 1 217 ? -14.583 -8.674 18.718 1.00 94.75 217 VAL A C 1
ATOM 1730 O O . VAL A 1 217 ? -14.645 -9.105 19.867 1.00 94.75 217 VAL A O 1
ATOM 1733 N N . MET A 1 218 ? -15.385 -7.696 18.292 1.00 94.12 218 MET A N 1
ATOM 1734 C CA . MET A 1 218 ? -16.371 -7.059 19.167 1.00 94.12 218 MET A CA 1
ATOM 1735 C C . MET A 1 218 ? -17.491 -8.007 19.586 1.00 94.12 218 MET A C 1
ATOM 1737 O O . MET A 1 218 ? -17.919 -7.948 20.734 1.00 94.12 218 MET A O 1
ATOM 1741 N N . GLY A 1 219 ? -17.942 -8.896 18.700 1.00 92.69 219 GLY A N 1
ATOM 1742 C CA . GLY A 1 219 ? -18.934 -9.919 19.025 1.00 92.69 219 GLY A CA 1
ATOM 1743 C C . GLY A 1 219 ? -18.462 -10.816 20.166 1.00 92.69 219 GLY A C 1
ATOM 1744 O O . GLY A 1 219 ? -19.207 -11.038 21.119 1.00 92.69 219 GLY A O 1
ATOM 1745 N N . VAL A 1 220 ? -17.193 -11.239 20.129 1.00 92.31 220 VAL A N 1
ATOM 1746 C CA . VAL A 1 220 ? -16.572 -11.986 21.232 1.00 92.31 220 VAL A CA 1
ATOM 1747 C C . VAL A 1 220 ? -16.543 -11.138 22.505 1.00 92.31 220 VAL A C 1
ATOM 1749 O O . VAL A 1 220 ? -17.081 -11.567 23.521 1.00 92.31 220 VAL A O 1
ATOM 1752 N N . LEU A 1 221 ? -16.003 -9.917 22.458 1.00 90.38 221 LEU A N 1
ATOM 1753 C CA . LEU A 1 221 ? -15.865 -9.053 23.643 1.00 90.38 221 LEU A CA 1
ATOM 1754 C C . LEU A 1 221 ? -17.208 -8.683 24.304 1.00 90.38 221 LEU A C 1
ATOM 1756 O O . LEU A 1 221 ? -17.284 -8.530 25.523 1.00 90.38 221 LEU A O 1
ATOM 1760 N N . VAL A 1 222 ? -18.277 -8.537 23.520 1.00 89.75 222 VAL A N 1
ATOM 1761 C CA . VAL A 1 222 ? -19.628 -8.234 24.024 1.00 89.75 222 VAL A CA 1
ATOM 1762 C C . VAL A 1 222 ? -20.325 -9.485 24.574 1.00 89.75 222 VAL A C 1
ATOM 1764 O O . VAL A 1 222 ? -21.123 -9.371 25.501 1.00 89.75 222 VAL A O 1
ATOM 1767 N N . SER A 1 223 ? -20.017 -10.673 24.041 1.00 89.31 223 SER A N 1
ATOM 1768 C CA . SER A 1 223 ? -20.609 -11.941 24.498 1.00 89.31 223 SER A CA 1
ATOM 1769 C C . SER A 1 223 ? -20.150 -12.373 25.894 1.00 89.31 223 SER A C 1
ATOM 1771 O O . SER A 1 223 ? -20.873 -13.097 26.577 1.00 89.31 223 SER A O 1
ATOM 1773 N N . VAL A 1 224 ? -18.975 -11.914 26.335 1.00 87.94 224 VAL A N 1
ATOM 1774 C CA . VAL A 1 224 ? -18.433 -12.248 27.657 1.00 87.94 224 VAL A CA 1
ATOM 1775 C C . VAL A 1 224 ? -19.268 -11.554 28.748 1.00 87.94 224 VAL A C 1
ATOM 1777 O O . VAL A 1 224 ? -19.460 -10.336 28.671 1.00 87.94 224 VAL A O 1
ATOM 1780 N N . PRO A 1 225 ? -19.783 -12.286 29.755 1.00 83.62 225 PRO A N 1
ATOM 1781 C CA . PRO A 1 225 ? -20.532 -11.690 30.861 1.00 83.62 225 PRO A CA 1
ATOM 1782 C C . PRO A 1 225 ? -19.650 -10.770 31.722 1.00 83.62 225 PRO A C 1
ATOM 1784 O O . PRO A 1 225 ? -18.435 -10.703 31.552 1.00 83.62 225 PRO A O 1
ATOM 1787 N N . GLU A 1 226 ? -20.278 -10.012 32.615 1.00 79.12 226 GLU A N 1
ATOM 1788 C CA . GLU A 1 226 ? -19.585 -9.115 33.549 1.00 79.12 226 GLU A CA 1
ATOM 1789 C C . GLU A 1 226 ? -18.828 -9.932 34.607 1.00 79.12 226 GLU A C 1
ATOM 1791 O O . GLU A 1 226 ? -19.336 -10.940 35.100 1.00 79.12 226 GLU A O 1
ATOM 1796 N N . GLY A 1 227 ? -17.583 -9.533 34.885 1.00 73.44 227 GLY A N 1
ATOM 1797 C CA . GLY A 1 227 ? -16.676 -10.251 35.782 1.00 73.44 227 GLY A CA 1
ATOM 1798 C C . GLY A 1 227 ? -16.843 -9.921 37.267 1.00 73.44 227 GLY A C 1
ATOM 1799 O O . GLY A 1 227 ? -16.394 -10.711 38.093 1.00 73.44 227 GLY A O 1
ATOM 1800 N N . GLY A 1 228 ? -17.476 -8.793 37.609 1.00 73.94 228 GLY A N 1
ATOM 1801 C CA . GLY A 1 228 ? -17.758 -8.403 38.994 1.00 73.94 228 GLY A CA 1
ATOM 1802 C C . GLY A 1 228 ? -16.529 -8.167 39.877 1.00 73.94 228 GLY A C 1
ATOM 1803 O O . GLY A 1 228 ? -16.611 -8.365 41.087 1.00 73.94 228 GLY A O 1
ATOM 1804 N N . PHE A 1 229 ? -15.371 -7.818 39.299 1.00 70.56 229 PHE A N 1
ATOM 1805 C CA . PHE A 1 229 ? -14.128 -7.640 40.065 1.00 70.56 229 PHE A CA 1
ATOM 1806 C C . PHE A 1 229 ? -13.970 -6.239 40.673 1.00 70.56 229 PHE A C 1
ATOM 1808 O O . PHE A 1 229 ? -13.294 -6.115 41.698 1.00 70.56 229 PHE A O 1
ATOM 1815 N N . TYR A 1 230 ? -14.543 -5.207 40.043 1.00 59.19 230 TYR A N 1
ATOM 1816 C CA . TYR A 1 230 ? -14.434 -3.797 40.441 1.00 59.19 230 TYR A CA 1
ATOM 1817 C C . TYR A 1 230 ? -15.702 -3.013 40.113 1.00 59.19 230 TYR A C 1
ATOM 1819 O O . TYR A 1 230 ? -16.261 -3.244 39.009 1.00 59.19 230 TYR A O 1
#

Solvent-accessible surface area (backbone atoms only — not comparable to full-atom values): 12770 Å² total; per-residue (Å²): 108,66,68,57,41,53,38,29,59,37,95,84,18,52,44,49,57,98,62,56,72,67,59,44,54,52,45,54,58,51,48,76,77,40,88,58,76,70,72,49,46,67,60,49,52,54,49,54,48,44,42,62,69,50,52,44,56,50,49,48,56,56,70,67,35,36,48,55,70,52,35,33,52,54,40,40,52,53,16,52,53,35,36,48,65,24,48,53,56,42,54,52,48,31,38,18,70,54,65,68,71,66,52,60,72,34,46,63,51,29,26,52,16,41,24,43,37,52,29,28,75,68,37,34,48,66,72,39,56,76,70,48,32,23,51,58,51,78,72,67,69,41,51,72,62,46,56,68,61,38,75,81,62,70,70,91,45,101,82,58,80,61,70,57,89,72,79,47,67,62,54,58,59,54,67,72,50,55,62,72,59,56,47,71,51,64,68,41,70,65,80,54,66,68,61,54,52,53,51,49,53,52,49,52,54,37,40,51,51,18,43,55,52,35,52,54,55,47,52,54,66,62,67,54,67,72,57,68,74,88

Foldseek 3Di:
DVVCCQQAQDPPHLAHDPDDPVLSVQLVVVCVVDVDPVSCVVVVVVVVVCCVPPVVVVVVLVLLQQADPLQLVVLQVVLVVLCCVLVVVLVVQQAAPDDLCVNVVSLVSQLVSQLSNLCSVSNYHPVCLVVQKGAQDLVSVCCVVVVVVCVVPPPPDVVDGGPDPCPDPSVVVVVPDDSVCRSVGDIDHDPDPVSSVVNVVSSVVSSVVSSVVSCVVSVVSSPRHHNHND

Secondary structure (DSSP, 8-state):
-HHHIIIIISTT-TT-----HHHHHHHHHHHHH---GGGGHHHHHHHHHHIIIIIHHHHHHHHH--S-HHHHHHHHHHHHHHHHHHHHHHHHHHHSS--GGGGGGGHHHHHHHHHHHHHHHTT--HHHHHTTEEEPPTGGGTHHHHHHHHTTT----TT-S-S-----HHHHHHHTS-HHHHHT--EEE---HHHHHHHHHHHHHHHHHHHHHHHHHHHHHHHSPP----